Protein AF-M7STE6-F1 (afdb_monomer_lite)

Secondary structure (DSSP, 8-state):
-HHHHHHHHHHHHHHHHTTTTSSHHHHHHHHHHTTSS--THHHHHHHHTTPPPPPPPGGG-HHHHHHHHHHHHHHHHHHHHHHHHHHTT---HHHHHHHHHHHHHHHHHHHHHHT--B-SSTTS-B-HHHHHHHHHHHHHHHHHS--HHHHHHHTSSS------------------PPPPPPP---PPPPHHHHHHHHHHTTS------

Sequence (209 aa):
MFFELLATVAVLVFFGIAQPNLYRTQLWQAGDDLNFNSSPNVILYAYANYQPIPKIPFVWSQALTNFNVAISIISLFVLLTKCICFIMHIWYPLLALFVNICLTAFYATSIYGQAGPDYLDPDKPSKVACSIILINLGLTIWALVPTQADRTSVSEDSDSDSSPTQLKGKENWEMHGIPPTPRTANVPYTPRTMAFNTLERKLPLRQYR

Organism: Eutypa lata (strain UCR-EL1) (NCBI:txid1287681)

pLDDT: mean 73.98, std 16.15, range [33.38, 94.69]

Foldseek 3Di:
DVVLLVVLVVLLVVLVVPPPVPCLLVVQCVCVVVLQADHPCLQVVCVVVVHDRQDDQLLSDPVLSVLSNVLSVVSNVLVVVVVVCVVVVVDPPVVVVVVVVVSVVSVVVSLLSNLDWHPSDVVRTNPSSVVVVVVVVVVVVVVVPDDPVNVVVVVPPPDPDDDDDDDDDDDPPDDPDDPPDDDDDDDDDDPVVVVVVVVVVPDDPPDDD

Structure (mmCIF, N/CA/C/O backbone):
data_AF-M7STE6-F1
#
_entry.id   AF-M7STE6-F1
#
loop_
_atom_site.group_PDB
_atom_site.id
_atom_site.type_symbol
_atom_site.label_atom_id
_atom_site.label_alt_id
_atom_site.label_comp_id
_atom_site.label_asym_id
_atom_site.label_entity_id
_atom_site.label_seq_id
_atom_site.pdbx_PDB_ins_code
_atom_site.Cartn_x
_atom_site.Cartn_y
_atom_site.Cartn_z
_atom_site.occupancy
_atom_site.B_iso_or_equiv
_atom_site.auth_seq_id
_atom_site.auth_comp_id
_atom_site.auth_asym_id
_atom_site.auth_atom_id
_atom_site.pdbx_PDB_model_num
ATOM 1 N N . MET A 1 1 ? 13.262 4.717 -16.754 1.00 78.12 1 MET A N 1
ATOM 2 C CA . MET A 1 1 ? 14.454 4.213 -16.045 1.00 78.12 1 MET A CA 1
ATOM 3 C C . MET A 1 1 ? 14.838 5.084 -14.857 1.00 78.12 1 MET A C 1
ATOM 5 O O . MET A 1 1 ? 14.526 4.682 -13.750 1.00 78.12 1 MET A O 1
ATOM 9 N N . PHE A 1 2 ? 15.414 6.282 -15.030 1.00 81.44 2 PHE A N 1
ATOM 10 C CA . PHE A 1 2 ? 15.817 7.113 -13.877 1.00 81.44 2 PHE A CA 1
ATOM 11 C C . PHE A 1 2 ? 14.645 7.502 -12.955 1.00 81.44 2 PHE A C 1
ATOM 13 O O . PHE A 1 2 ? 14.686 7.240 -11.757 1.00 81.44 2 PHE A O 1
ATOM 20 N N . PHE A 1 3 ? 13.559 8.045 -13.517 1.00 88.31 3 PHE A N 1
ATOM 21 C CA . PHE A 1 3 ? 12.365 8.397 -12.737 1.00 88.31 3 PHE A CA 1
ATOM 22 C C . PHE A 1 3 ? 11.666 7.179 -12.114 1.00 88.31 3 PHE A C 1
ATOM 24 O O . PHE A 1 3 ? 11.206 7.256 -10.982 1.00 88.31 3 PHE A O 1
ATOM 31 N N . GLU A 1 4 ? 11.632 6.041 -12.819 1.00 85.62 4 GLU A N 1
ATOM 32 C CA . GLU A 1 4 ? 11.098 4.778 -12.280 1.00 85.62 4 GLU A CA 1
ATOM 33 C C . GLU A 1 4 ? 11.916 4.309 -11.063 1.00 85.62 4 GLU A C 1
ATOM 35 O O . GLU A 1 4 ? 11.346 3.856 -10.073 1.00 85.62 4 GLU A O 1
ATOM 40 N N . LEU A 1 5 ? 13.244 4.459 -11.096 1.00 89.06 5 LEU A N 1
ATOM 41 C CA . LEU A 1 5 ? 14.120 4.109 -9.976 1.00 89.06 5 LEU A CA 1
ATOM 42 C C . LEU A 1 5 ? 13.878 5.014 -8.774 1.00 89.06 5 LEU A C 1
ATOM 44 O O . LEU A 1 5 ? 13.691 4.524 -7.665 1.00 89.06 5 LEU A O 1
ATOM 48 N N . LEU A 1 6 ? 13.816 6.326 -8.988 1.00 90.94 6 LEU A N 1
ATOM 49 C CA . LEU A 1 6 ? 13.554 7.266 -7.901 1.00 90.94 6 LEU A CA 1
ATOM 50 C C . LEU A 1 6 ? 12.184 7.000 -7.255 1.00 90.94 6 LEU A C 1
ATOM 52 O O . LEU A 1 6 ? 12.079 6.950 -6.030 1.00 90.94 6 LEU A O 1
ATOM 56 N N . ALA A 1 7 ? 11.153 6.752 -8.068 1.00 88.50 7 ALA A N 1
ATOM 57 C CA . ALA A 1 7 ? 9.813 6.438 -7.583 1.00 88.50 7 ALA A CA 1
ATOM 58 C C . ALA A 1 7 ? 9.755 5.102 -6.821 1.00 88.50 7 ALA A C 1
ATOM 60 O O . ALA A 1 7 ? 9.185 5.046 -5.733 1.00 88.50 7 ALA A O 1
ATOM 61 N N . THR A 1 8 ? 10.360 4.032 -7.346 1.00 90.12 8 THR A N 1
ATOM 62 C CA . THR A 1 8 ? 10.374 2.716 -6.672 1.00 90.12 8 THR A CA 1
ATOM 63 C C . THR A 1 8 ? 11.133 2.753 -5.350 1.00 90.12 8 THR A C 1
ATOM 65 O O . THR A 1 8 ? 10.658 2.184 -4.367 1.00 90.12 8 THR A O 1
ATOM 68 N N . VAL A 1 9 ? 12.256 3.474 -5.288 1.00 92.94 9 VAL A N 1
ATOM 69 C CA . VAL A 1 9 ? 13.004 3.688 -4.041 1.00 92.94 9 VAL A CA 1
ATOM 70 C C . VAL A 1 9 ? 12.167 4.477 -3.036 1.00 92.94 9 VAL A C 1
ATOM 72 O O . VAL A 1 9 ? 12.070 4.066 -1.882 1.00 92.94 9 VAL A O 1
ATOM 75 N N . ALA A 1 10 ? 11.507 5.560 -3.460 1.00 92.62 10 ALA A N 1
ATOM 76 C CA . ALA A 1 10 ? 10.626 6.326 -2.581 1.00 92.62 10 ALA A CA 1
ATOM 77 C C . ALA A 1 10 ? 9.493 5.452 -2.013 1.00 92.62 10 ALA A C 1
ATOM 79 O O . ALA A 1 10 ? 9.281 5.433 -0.802 1.00 92.62 10 ALA A O 1
ATOM 80 N N . VAL A 1 11 ? 8.812 4.672 -2.861 1.00 90.38 11 VAL A N 1
ATOM 81 C CA . VAL A 1 11 ? 7.734 3.755 -2.447 1.00 90.38 11 VAL A CA 1
ATOM 82 C C . VAL A 1 11 ? 8.241 2.686 -1.474 1.00 90.38 11 VAL A C 1
ATOM 84 O O . VAL A 1 11 ? 7.582 2.404 -0.473 1.00 90.38 11 VAL A O 1
ATOM 87 N N . LEU A 1 12 ? 9.420 2.111 -1.727 1.00 93.00 12 LEU A N 1
ATOM 88 C CA . LEU A 1 12 ? 10.040 1.137 -0.830 1.00 93.00 12 LEU A CA 1
ATOM 89 C C . LEU A 1 12 ? 10.341 1.745 0.542 1.00 93.00 12 LEU A C 1
ATOM 91 O O . LEU A 1 12 ? 10.048 1.113 1.552 1.00 93.00 12 LEU A O 1
ATOM 95 N N . VAL A 1 13 ? 10.883 2.964 0.587 1.00 92.62 13 VAL A N 1
ATOM 96 C CA . VAL A 1 13 ? 11.160 3.670 1.846 1.00 92.62 13 VAL A CA 1
ATOM 97 C C . VAL A 1 13 ? 9.862 3.964 2.596 1.00 92.62 13 VAL A C 1
ATOM 99 O O . VAL A 1 13 ? 9.785 3.692 3.792 1.00 92.62 13 VAL A O 1
ATOM 102 N N . PHE A 1 14 ? 8.822 4.446 1.909 1.00 89.31 14 PHE A N 1
ATOM 103 C CA . PHE A 1 14 ? 7.518 4.702 2.526 1.00 89.31 14 PHE A CA 1
ATOM 104 C C . PHE A 1 14 ? 6.912 3.439 3.147 1.00 89.31 14 PHE A C 1
ATOM 106 O O . PHE A 1 14 ? 6.523 3.454 4.316 1.00 89.31 14 PHE A O 1
ATOM 113 N N . PHE A 1 15 ? 6.862 2.332 2.403 1.00 90.00 15 PHE A N 1
ATOM 114 C CA . PHE A 1 15 ? 6.340 1.071 2.936 1.00 90.00 15 PHE A CA 1
ATOM 115 C C . PHE A 1 15 ? 7.260 0.451 3.993 1.00 90.00 15 PHE A C 1
ATOM 117 O O . PHE A 1 15 ? 6.768 -0.149 4.944 1.00 90.00 15 PHE A O 1
ATOM 124 N N . GLY A 1 16 ? 8.574 0.644 3.869 1.00 88.50 16 GLY A N 1
ATOM 125 C CA . GLY A 1 16 ? 9.563 0.204 4.847 1.00 88.50 16 GLY A CA 1
ATOM 126 C C . GLY A 1 16 ? 9.417 0.917 6.187 1.00 88.50 16 GLY A C 1
ATOM 127 O O . GLY A 1 16 ? 9.446 0.258 7.212 1.00 88.50 16 GLY A O 1
ATOM 128 N N . ILE A 1 17 ? 9.187 2.232 6.198 1.00 87.75 17 ILE A N 1
ATOM 129 C CA . ILE A 1 17 ? 8.944 3.005 7.429 1.00 87.75 17 ILE A CA 1
ATOM 130 C C . ILE A 1 17 ? 7.576 2.665 8.041 1.00 87.75 17 ILE A C 1
ATOM 132 O O . ILE A 1 17 ? 7.419 2.659 9.261 1.00 87.75 17 ILE A O 1
ATOM 136 N N . ALA A 1 18 ? 6.581 2.355 7.207 1.00 83.50 18 ALA A N 1
ATOM 137 C CA . ALA A 1 18 ? 5.265 1.924 7.675 1.00 83.50 18 ALA A CA 1
ATOM 138 C C . ALA A 1 18 ? 5.282 0.548 8.380 1.00 83.50 18 ALA A C 1
ATOM 140 O O . ALA A 1 18 ? 4.283 0.175 9.004 1.00 83.50 18 ALA A O 1
ATOM 141 N N . GLN A 1 19 ? 6.391 -0.198 8.289 1.00 83.12 19 GLN A N 1
ATOM 142 C CA . GLN A 1 19 ? 6.623 -1.480 8.952 1.00 83.12 19 GLN A CA 1
ATOM 143 C C . GLN A 1 19 ? 7.776 -1.332 9.976 1.00 83.12 19 GLN A C 1
ATOM 145 O O . GLN A 1 19 ? 8.884 -0.997 9.582 1.00 83.12 19 GLN A O 1
ATOM 150 N N . PRO A 1 20 ? 7.618 -1.611 11.286 1.00 77.00 20 PRO A N 1
ATOM 151 C CA . PRO A 1 20 ? 6.500 -2.248 11.983 1.00 77.00 20 PRO A CA 1
ATOM 152 C C . PRO A 1 20 ? 5.323 -1.289 12.166 1.00 77.00 20 PRO A C 1
ATOM 154 O O . PRO A 1 20 ? 5.440 -0.138 11.791 1.00 77.00 20 PRO A O 1
ATOM 157 N N . ASN A 1 21 ? 4.201 -1.781 12.708 1.00 78.50 21 ASN A N 1
ATOM 158 C CA . ASN A 1 21 ? 2.924 -1.091 12.977 1.00 78.50 21 ASN A CA 1
ATOM 159 C C . ASN A 1 21 ? 3.061 0.270 13.715 1.00 78.50 21 ASN A C 1
ATOM 161 O O . ASN A 1 21 ? 2.621 0.407 14.851 1.00 78.50 21 ASN A O 1
ATOM 165 N N . LEU A 1 22 ? 3.697 1.257 13.082 1.00 74.81 22 LEU A N 1
ATOM 166 C CA . LEU A 1 22 ? 4.068 2.554 13.646 1.00 74.81 22 LEU A CA 1
ATOM 167 C C . LEU A 1 22 ? 2.885 3.508 13.539 1.00 74.81 22 LEU A C 1
ATOM 169 O O . LEU A 1 22 ? 2.492 4.143 14.510 1.00 74.81 22 LEU A O 1
ATOM 173 N N . TYR A 1 23 ? 2.300 3.557 12.342 1.00 80.19 23 TYR A N 1
ATOM 174 C CA . TYR A 1 23 ? 1.251 4.511 12.002 1.00 80.19 23 TYR A CA 1
ATOM 175 C C . TYR A 1 23 ? -0.126 3.872 11.879 1.00 80.19 23 TYR A C 1
ATOM 177 O O . TYR A 1 23 ? -1.120 4.572 11.990 1.00 80.19 23 TYR A O 1
ATOM 185 N N . ARG A 1 24 ? -0.233 2.556 11.657 1.00 86.06 24 ARG A N 1
ATOM 186 C CA . ARG A 1 24 ? -1.520 1.933 11.310 1.00 86.06 24 ARG A CA 1
ATOM 187 C C . ARG A 1 24 ? -2.530 1.978 12.458 1.00 86.06 24 ARG A C 1
ATOM 189 O O . ARG A 1 24 ? -3.667 2.364 12.224 1.00 86.06 24 ARG A O 1
ATOM 196 N N . THR A 1 25 ? -2.142 1.640 13.688 1.00 85.81 25 THR A N 1
ATOM 197 C CA . THR A 1 25 ? -3.043 1.764 14.853 1.00 85.81 25 THR A CA 1
ATOM 198 C C . THR A 1 25 ? -3.364 3.215 15.193 1.00 85.81 25 THR A C 1
ATOM 200 O O . THR A 1 25 ? -4.503 3.509 15.535 1.00 85.81 25 THR A O 1
ATOM 203 N N . GLN A 1 26 ? -2.393 4.123 15.051 1.00 85.69 26 GLN A N 1
ATOM 204 C CA . GLN A 1 26 ? -2.594 5.554 15.295 1.00 85.69 26 GLN A CA 1
ATOM 205 C C . GLN A 1 26 ? -3.552 6.177 14.273 1.00 85.69 26 GLN A C 1
ATOM 207 O O . GLN A 1 26 ? -4.451 6.917 14.650 1.00 85.69 26 GLN A O 1
ATOM 212 N N . LEU A 1 27 ? -3.403 5.842 12.988 1.00 84.88 27 LEU A N 1
ATOM 213 C CA . LEU A 1 27 ? -4.310 6.271 11.921 1.00 84.88 27 LEU A CA 1
ATOM 214 C C . LEU A 1 27 ? -5.713 5.699 12.112 1.00 84.88 27 LEU A C 1
ATOM 216 O O . LEU A 1 27 ? -6.693 6.395 11.858 1.00 84.88 27 LEU A O 1
ATOM 220 N N . TRP A 1 28 ? -5.814 4.454 12.582 1.00 86.06 28 TRP A N 1
ATOM 221 C CA . TRP A 1 28 ? -7.103 3.849 12.894 1.00 86.06 28 TRP A CA 1
ATOM 222 C C . TRP A 1 28 ? -7.797 4.593 14.043 1.00 86.06 28 TRP A C 1
ATOM 224 O O . TRP A 1 28 ? -8.954 4.980 13.905 1.00 86.06 28 TRP A O 1
ATOM 234 N N . GLN A 1 29 ? -7.068 4.881 15.126 1.00 86.56 29 GLN A N 1
ATOM 235 C CA . GLN A 1 29 ? -7.583 5.643 16.266 1.00 86.56 29 GLN A CA 1
ATOM 236 C C . GLN A 1 29 ? -7.976 7.075 15.884 1.00 86.56 29 GLN A C 1
ATOM 238 O O . GLN A 1 29 ? -9.080 7.503 16.191 1.00 86.56 29 GLN A O 1
ATOM 243 N N . ALA A 1 30 ? -7.128 7.787 15.139 1.00 85.88 30 ALA A N 1
ATOM 244 C CA . ALA A 1 30 ? -7.443 9.132 14.662 1.00 85.88 30 ALA A CA 1
ATOM 245 C C . ALA A 1 30 ? -8.684 9.149 13.748 1.00 85.88 30 ALA A C 1
ATOM 247 O O . ALA A 1 30 ? -9.462 10.101 13.763 1.00 85.88 30 ALA A O 1
ATOM 248 N N . GLY A 1 31 ? -8.887 8.090 12.956 1.00 83.19 31 GLY A N 1
ATOM 249 C CA . GLY A 1 31 ? -10.096 7.912 12.157 1.00 83.19 31 GLY A CA 1
ATOM 250 C C . GLY A 1 31 ? -11.352 7.702 13.006 1.00 83.19 31 GLY A C 1
ATOM 251 O O . GLY A 1 31 ? -12.408 8.206 12.635 1.00 83.19 31 GLY A O 1
ATOM 252 N N . ASP A 1 32 ? -11.252 6.997 14.132 1.00 84.81 32 ASP A N 1
ATOM 253 C CA . ASP A 1 32 ? -12.357 6.823 15.085 1.00 84.81 32 ASP A CA 1
ATOM 254 C C . ASP A 1 32 ? -12.690 8.119 15.837 1.00 84.81 32 ASP A C 1
ATOM 256 O O . ASP A 1 32 ? -13.866 8.478 15.937 1.00 84.81 32 ASP A O 1
ATOM 260 N N . ASP A 1 33 ? -11.667 8.864 16.268 1.00 86.94 33 ASP A N 1
ATOM 261 C CA . ASP A 1 33 ? -11.816 10.169 16.929 1.00 86.94 33 ASP A CA 1
ATOM 262 C C . ASP A 1 33 ? -12.541 11.183 16.021 1.00 86.94 33 ASP A C 1
ATOM 264 O O . ASP A 1 33 ? -13.336 12.002 16.483 1.00 86.94 33 ASP A O 1
ATOM 268 N N . LEU A 1 34 ? -12.302 11.098 14.707 1.00 82.62 34 LEU A N 1
ATOM 269 C CA . LEU A 1 34 ? -12.978 11.892 13.672 1.00 82.62 34 LEU A CA 1
ATOM 270 C C . LEU A 1 34 ? -14.275 11.250 13.151 1.00 82.62 34 LEU A C 1
ATOM 272 O O . LEU A 1 34 ? -14.902 11.781 12.234 1.00 82.62 34 LEU A O 1
ATOM 276 N N . ASN A 1 35 ? -14.691 10.125 13.730 1.00 80.06 35 ASN A N 1
ATOM 277 C CA . ASN A 1 35 ? -15.911 9.399 13.390 1.00 80.06 35 ASN A CA 1
ATOM 278 C C . ASN A 1 35 ? -15.977 8.893 11.929 1.00 80.06 35 ASN A C 1
ATOM 280 O O . ASN A 1 35 ? -17.063 8.756 11.361 1.00 80.06 35 ASN A O 1
ATOM 284 N N . PHE A 1 36 ? -14.820 8.616 11.319 1.00 76.56 36 PHE A N 1
ATOM 285 C CA . PHE A 1 36 ? -14.684 8.071 9.963 1.00 76.56 36 PHE A CA 1
ATOM 286 C C . PHE A 1 36 ? -14.532 6.549 9.914 1.00 76.56 36 PHE A C 1
ATOM 288 O O . PHE A 1 36 ? -14.941 5.948 8.923 1.00 76.56 36 PHE A O 1
ATOM 295 N N . ASN A 1 37 ? -13.935 5.936 10.939 1.00 79.81 37 ASN A N 1
ATOM 296 C CA . ASN A 1 37 ? -13.652 4.498 11.006 1.00 79.81 37 ASN A CA 1
ATOM 297 C C . ASN A 1 37 ? -14.061 3.926 12.372 1.00 79.81 37 ASN A C 1
ATOM 299 O O . ASN A 1 37 ? -14.432 4.674 13.276 1.00 79.81 37 ASN A O 1
ATOM 303 N N . SER A 1 38 ? -13.983 2.604 12.527 1.00 83.25 38 SER A N 1
ATOM 304 C CA . SER A 1 38 ? -14.211 1.936 13.815 1.00 83.25 38 SER A CA 1
ATOM 305 C C . SER A 1 38 ? -13.035 2.142 14.777 1.00 83.25 38 SER A C 1
ATOM 307 O O . SER A 1 38 ? -11.942 2.499 14.345 1.00 83.25 38 SER A O 1
ATOM 309 N N . SER A 1 39 ? -13.215 1.883 16.075 1.00 85.62 39 SER A N 1
ATOM 310 C CA . SER A 1 39 ? -12.117 2.025 17.040 1.00 85.62 39 SER A CA 1
ATOM 311 C C . SER A 1 39 ? -11.187 0.797 17.056 1.00 85.62 39 SER A C 1
ATOM 313 O O . SER A 1 39 ? -11.657 -0.345 17.028 1.00 85.62 39 SER A O 1
ATOM 315 N N . PRO A 1 40 ? -9.859 0.972 17.199 1.00 87.00 40 PRO A N 1
ATOM 316 C CA . PRO A 1 40 ? -8.960 -0.155 17.468 1.00 87.00 40 PRO A CA 1
ATOM 317 C C . PRO A 1 40 ? -9.211 -0.772 18.857 1.00 87.00 40 PRO A C 1
ATOM 319 O O . PRO A 1 40 ? -8.874 -1.933 19.104 1.00 87.00 40 PRO A O 1
ATOM 322 N N . ASN A 1 41 ? -9.844 -0.015 19.761 1.00 87.75 41 ASN A N 1
ATOM 323 C CA . ASN A 1 41 ? -10.165 -0.434 21.123 1.00 87.75 41 ASN A CA 1
ATOM 324 C C . ASN A 1 41 ? -11.244 -1.521 21.177 1.00 87.75 41 ASN A C 1
ATOM 326 O O . ASN A 1 41 ? -11.326 -2.216 22.190 1.00 87.75 41 ASN A O 1
ATOM 330 N N . VAL A 1 42 ? -12.014 -1.739 20.101 1.00 86.25 42 VAL A N 1
ATOM 331 C CA . VAL A 1 42 ? -12.978 -2.853 20.029 1.00 86.25 42 VAL A CA 1
ATOM 332 C C . VAL A 1 42 ? -12.283 -4.201 20.261 1.00 86.25 42 VAL A C 1
ATOM 334 O O . VAL A 1 42 ? -12.852 -5.087 20.893 1.00 86.25 42 VAL A O 1
ATOM 337 N N . ILE A 1 43 ? -11.026 -4.354 19.833 1.00 87.12 43 ILE A N 1
ATOM 338 C CA . ILE A 1 43 ? -10.247 -5.580 20.065 1.00 87.12 43 ILE A CA 1
ATOM 339 C C . ILE A 1 43 ? -10.003 -5.785 21.565 1.00 87.12 43 ILE A C 1
ATOM 341 O O . ILE A 1 43 ? -10.203 -6.883 22.084 1.00 87.12 43 ILE A O 1
ATOM 345 N N . LEU A 1 44 ? -9.599 -4.723 22.267 1.00 88.25 44 LEU A N 1
ATOM 346 C CA . LEU A 1 44 ? -9.343 -4.773 23.705 1.00 88.25 44 LEU A CA 1
ATOM 347 C C . LEU A 1 44 ? -10.645 -4.965 24.494 1.00 88.25 44 LEU A C 1
ATOM 349 O O . LEU A 1 44 ? -10.668 -5.722 25.461 1.00 88.25 44 LEU A O 1
ATOM 353 N N . TYR A 1 45 ? -11.735 -4.339 24.046 1.00 87.88 45 TYR A N 1
ATOM 354 C CA . TYR A 1 45 ? -13.069 -4.518 24.611 1.00 87.88 45 TYR A CA 1
ATOM 355 C C . TYR A 1 45 ? -13.563 -5.963 24.465 1.00 87.88 45 TYR A C 1
ATOM 357 O O . TYR A 1 45 ? -14.025 -6.553 25.441 1.00 87.88 45 TYR A O 1
ATOM 365 N N . ALA A 1 46 ? -13.438 -6.557 23.273 1.00 89.88 46 ALA A N 1
ATOM 366 C CA . ALA A 1 46 ? -13.827 -7.945 23.035 1.00 89.88 46 ALA A CA 1
ATOM 367 C C . ALA A 1 46 ? -12.994 -8.907 23.895 1.00 89.88 46 ALA A C 1
ATOM 369 O O . ALA A 1 46 ? -13.544 -9.819 24.511 1.00 89.88 46 ALA A O 1
ATOM 370 N N . TYR A 1 47 ? -11.687 -8.646 24.006 1.00 91.19 47 TYR A N 1
ATOM 371 C CA . TYR A 1 47 ? -10.785 -9.414 24.860 1.00 91.19 47 TYR A CA 1
ATOM 372 C C . TYR A 1 47 ? -11.165 -9.325 26.347 1.00 91.19 47 TYR A C 1
ATOM 374 O O . TYR A 1 47 ? -11.257 -10.349 27.019 1.00 91.19 47 TYR A O 1
ATOM 382 N N . ALA A 1 48 ? -11.438 -8.120 26.857 1.00 94.25 48 ALA A N 1
ATOM 383 C CA . ALA A 1 48 ? -11.801 -7.901 28.259 1.00 94.25 48 ALA A CA 1
ATOM 384 C C . ALA A 1 48 ? -13.161 -8.516 28.638 1.00 94.25 48 ALA A C 1
ATOM 386 O O . ALA A 1 48 ? -13.341 -8.946 29.775 1.00 94.25 48 ALA A O 1
ATOM 387 N N . ASN A 1 49 ? -14.103 -8.580 27.693 1.00 94.69 49 ASN A N 1
ATOM 388 C CA . ASN A 1 49 ? -15.451 -9.116 27.909 1.00 94.69 49 ASN A CA 1
ATOM 389 C C . ASN A 1 49 ? -15.615 -10.583 27.476 1.00 94.69 49 ASN A C 1
ATOM 391 O O . ASN A 1 49 ? -16.745 -11.066 27.403 1.00 94.69 49 ASN A O 1
ATOM 395 N N . TYR A 1 50 ? -14.521 -11.291 27.168 1.00 89.56 50 TYR A N 1
ATOM 396 C CA . TYR A 1 50 ? -14.543 -12.676 26.671 1.00 89.56 50 TYR A CA 1
ATOM 397 C C . TYR A 1 50 ? -15.460 -12.884 25.454 1.00 89.56 50 TYR A C 1
ATOM 399 O O . TYR A 1 50 ? -16.041 -13.955 25.264 1.00 89.56 50 TYR A O 1
ATOM 407 N N . GLN A 1 51 ? -15.600 -11.856 24.619 1.00 90.12 51 GLN A N 1
ATOM 408 C CA . GLN A 1 51 ? -16.346 -11.938 23.372 1.00 90.12 51 GLN A CA 1
ATOM 409 C C . GLN A 1 51 ? -15.446 -12.447 22.238 1.00 90.12 51 GLN A C 1
ATOM 411 O O . GLN A 1 51 ? -14.222 -12.285 22.292 1.00 90.12 51 GLN A O 1
ATOM 416 N N . PRO A 1 52 ? -16.019 -13.075 21.194 1.00 87.88 52 PRO A N 1
ATOM 417 C CA . PRO A 1 52 ? -15.244 -13.472 20.027 1.00 87.88 52 PRO A CA 1
ATOM 418 C C . PRO A 1 52 ? -14.562 -12.247 19.407 1.00 87.88 52 PRO A C 1
ATOM 420 O O . PRO A 1 52 ? -15.198 -11.219 19.176 1.00 87.88 52 PRO A O 1
ATOM 423 N N . ILE A 1 53 ? -13.259 -12.364 19.139 1.00 83.00 53 ILE A N 1
ATOM 424 C CA . ILE A 1 53 ? -12.460 -11.272 18.576 1.00 83.00 53 ILE A CA 1
ATOM 425 C C . ILE A 1 53 ? -13.030 -10.918 17.194 1.00 83.00 53 ILE A C 1
ATOM 427 O O . ILE A 1 53 ? -13.091 -11.797 16.324 1.00 83.00 53 ILE A O 1
ATOM 431 N N . PRO A 1 54 ? -13.443 -9.659 16.963 1.00 84.38 54 PRO A N 1
ATOM 432 C CA . PRO A 1 54 ? -13.996 -9.256 15.682 1.00 84.38 54 PRO A CA 1
ATOM 433 C C . PRO A 1 54 ? -12.931 -9.359 14.590 1.00 84.38 54 PRO A C 1
ATOM 435 O O . PRO A 1 54 ? -11.740 -9.113 14.806 1.00 84.38 54 PRO A O 1
ATOM 438 N N . LYS A 1 55 ? -13.362 -9.732 13.385 1.00 83.75 55 LYS A N 1
ATOM 439 C CA . LYS A 1 55 ? -12.462 -9.866 12.240 1.00 83.75 55 LYS A CA 1
ATOM 440 C C . LYS A 1 55 ? -11.942 -8.488 11.833 1.00 83.75 55 LYS A C 1
ATOM 442 O O . LYS A 1 55 ? -12.716 -7.649 11.391 1.00 83.75 55 LYS A O 1
ATOM 447 N N . ILE A 1 56 ? -10.627 -8.297 11.933 1.00 85.00 56 ILE A N 1
ATOM 448 C CA . ILE A 1 56 ? -9.961 -7.032 11.600 1.00 85.00 56 ILE A CA 1
ATOM 449 C C . ILE A 1 56 ? -10.222 -6.679 10.122 1.00 85.00 56 ILE A C 1
ATOM 451 O O . ILE A 1 56 ? -10.079 -7.560 9.261 1.00 85.00 56 ILE A O 1
ATOM 455 N N . PRO A 1 57 ? -10.566 -5.420 9.795 1.00 85.00 57 PRO A N 1
ATOM 456 C CA . PRO A 1 57 ? -10.793 -4.985 8.425 1.00 85.00 57 PRO A CA 1
ATOM 457 C C . PRO A 1 57 ? -9.500 -5.103 7.627 1.00 85.00 57 PRO A C 1
ATOM 459 O O . PRO A 1 57 ? -8.402 -4.893 8.148 1.00 85.00 57 PRO A O 1
ATOM 462 N N . PHE A 1 58 ? -9.614 -5.428 6.341 1.00 84.19 58 PHE A N 1
ATOM 463 C CA . PHE A 1 58 ? -8.440 -5.702 5.512 1.00 84.19 58 PHE A CA 1
ATOM 464 C C . PHE A 1 58 ? -7.479 -4.502 5.417 1.00 84.19 58 PHE A C 1
ATOM 466 O O . PHE A 1 58 ? -6.264 -4.696 5.426 1.00 84.19 58 PHE A O 1
ATOM 473 N N . VAL A 1 59 ? -8.013 -3.278 5.438 1.00 86.00 59 VAL A N 1
ATOM 474 C CA . VAL A 1 59 ? -7.262 -2.007 5.416 1.00 86.00 59 VAL A CA 1
ATOM 475 C C . VAL A 1 59 ? -6.313 -1.888 6.611 1.00 86.00 59 VAL A C 1
ATOM 477 O O . VAL A 1 59 ? -5.165 -1.474 6.470 1.00 86.00 59 VAL A O 1
ATOM 480 N N . TRP A 1 60 ? -6.768 -2.324 7.788 1.00 86.00 60 TRP A N 1
ATOM 481 C CA . TRP A 1 60 ? -6.010 -2.279 9.042 1.00 86.00 60 TRP A CA 1
ATOM 482 C C . TRP A 1 60 ? -5.239 -3.574 9.317 1.00 86.00 60 TRP A C 1
ATOM 484 O O . TRP A 1 60 ? -4.676 -3.760 10.399 1.00 86.00 60 TRP A O 1
ATOM 494 N N . SER A 1 61 ? -5.185 -4.485 8.344 1.00 87.75 61 SER A N 1
ATOM 495 C CA . SER A 1 61 ? -4.514 -5.769 8.506 1.00 87.75 61 SER A CA 1
ATOM 496 C C . SER A 1 61 ? -2.992 -5.659 8.345 1.00 87.75 61 SER A C 1
ATOM 498 O O . SER A 1 61 ? -2.468 -4.907 7.522 1.00 87.75 61 SER A O 1
ATOM 500 N N . GLN A 1 62 ? -2.257 -6.486 9.096 1.00 88.50 62 GLN A N 1
ATOM 501 C CA . GLN A 1 62 ? -0.812 -6.665 8.892 1.00 88.50 62 GLN A CA 1
ATOM 502 C C . GLN A 1 62 ? -0.499 -7.320 7.539 1.00 88.50 62 GLN A C 1
ATOM 504 O O . GLN A 1 62 ? 0.571 -7.099 6.972 1.00 88.50 62 GLN A O 1
ATOM 509 N N . ALA A 1 63 ? -1.437 -8.106 7.007 1.00 89.75 63 ALA A N 1
ATOM 510 C CA . ALA A 1 63 ? -1.293 -8.746 5.709 1.00 89.75 63 ALA A CA 1
ATOM 511 C C . ALA A 1 63 ? -1.120 -7.706 4.593 1.00 89.75 63 ALA A C 1
ATOM 513 O O . ALA A 1 63 ? -0.211 -7.846 3.780 1.00 89.75 63 ALA A O 1
ATOM 514 N N . LEU A 1 64 ? -1.919 -6.633 4.600 1.00 89.12 64 LEU A N 1
ATOM 515 C CA . LEU A 1 64 ? -1.831 -5.571 3.598 1.00 89.12 64 LEU A CA 1
ATOM 516 C C . LEU A 1 64 ? -0.507 -4.795 3.676 1.00 89.12 64 LEU A C 1
ATOM 518 O O . LEU A 1 64 ? 0.120 -4.546 2.649 1.00 89.12 64 LEU A O 1
ATOM 522 N N . THR A 1 65 ? -0.035 -4.457 4.881 1.00 89.69 65 THR A N 1
ATOM 523 C CA . THR A 1 65 ? 1.256 -3.764 5.044 1.00 89.69 65 THR A CA 1
ATOM 524 C C . THR A 1 65 ? 2.426 -4.629 4.575 1.00 89.69 65 THR A C 1
ATOM 526 O O . THR A 1 65 ? 3.281 -4.152 3.833 1.00 89.69 65 THR A O 1
ATOM 529 N N . ASN A 1 66 ? 2.423 -5.920 4.929 1.00 91.56 66 ASN A N 1
ATOM 530 C CA . ASN A 1 66 ? 3.457 -6.859 4.492 1.00 91.56 66 ASN A CA 1
ATOM 531 C C . ASN A 1 66 ? 3.414 -7.072 2.971 1.00 91.56 66 ASN A C 1
ATOM 533 O O . ASN A 1 66 ? 4.457 -7.170 2.330 1.00 91.56 66 ASN A O 1
ATOM 537 N N . PHE A 1 67 ? 2.213 -7.121 2.388 1.00 92.12 67 PHE A N 1
ATOM 538 C CA . PHE A 1 67 ? 2.017 -7.223 0.946 1.00 92.12 67 PHE A CA 1
ATOM 539 C C . PHE A 1 67 ? 2.592 -6.007 0.209 1.00 92.12 67 PHE A C 1
ATOM 541 O O . PHE A 1 67 ? 3.327 -6.177 -0.759 1.00 92.12 67 PHE A O 1
ATOM 548 N N . ASN A 1 68 ? 2.347 -4.791 0.705 1.00 92.38 68 ASN A N 1
ATOM 549 C CA . ASN A 1 68 ? 2.886 -3.563 0.113 1.00 92.38 68 ASN A CA 1
ATOM 550 C C . ASN A 1 68 ? 4.423 -3.530 0.128 1.00 92.38 68 ASN A C 1
ATOM 552 O O . ASN A 1 68 ? 5.036 -3.174 -0.880 1.00 92.38 68 ASN A O 1
ATOM 556 N N . VAL A 1 69 ? 5.047 -3.959 1.231 1.00 93.12 69 VAL A N 1
ATOM 557 C CA . VAL A 1 69 ? 6.511 -4.104 1.321 1.00 93.12 69 VAL A CA 1
ATOM 558 C C . VAL A 1 69 ? 7.026 -5.193 0.377 1.00 93.12 69 VAL A C 1
ATOM 560 O O . VAL A 1 69 ? 8.027 -4.999 -0.309 1.00 93.12 69 VAL A O 1
ATOM 563 N N . ALA A 1 70 ? 6.341 -6.332 0.283 1.00 94.00 70 ALA A N 1
ATOM 564 C CA . ALA A 1 70 ? 6.741 -7.399 -0.631 1.00 94.00 70 ALA A CA 1
ATOM 565 C C . ALA A 1 70 ? 6.695 -6.942 -2.100 1.00 94.00 70 ALA A C 1
ATOM 567 O O . ALA A 1 70 ? 7.647 -7.176 -2.847 1.00 94.00 70 ALA A O 1
ATOM 568 N N . ILE A 1 71 ? 5.629 -6.243 -2.512 1.00 94.06 71 ILE A N 1
ATOM 569 C CA . ILE A 1 71 ? 5.506 -5.729 -3.882 1.00 94.06 71 ILE A CA 1
ATOM 570 C C . ILE A 1 71 ? 6.579 -4.686 -4.176 1.00 94.06 71 ILE A C 1
ATOM 572 O O . ILE A 1 71 ? 7.131 -4.705 -5.273 1.00 94.06 71 ILE A O 1
ATOM 576 N N . SER A 1 72 ? 6.906 -3.787 -3.242 1.00 93.44 72 SER A N 1
ATOM 577 C CA . SER A 1 72 ? 7.946 -2.782 -3.496 1.00 93.44 72 SER A CA 1
ATOM 578 C C . SER A 1 72 ? 9.331 -3.407 -3.665 1.00 93.44 72 SER A C 1
ATOM 580 O O . SER A 1 72 ? 10.081 -2.974 -4.540 1.00 93.44 72 SER A O 1
ATOM 582 N N . ILE A 1 73 ? 9.647 -4.472 -2.923 1.00 94.62 73 ILE A N 1
ATOM 583 C CA . ILE A 1 73 ? 10.889 -5.242 -3.103 1.00 94.62 73 ILE A CA 1
ATOM 584 C C . ILE A 1 73 ? 10.904 -5.948 -4.468 1.00 94.62 73 ILE A C 1
ATOM 586 O O . ILE A 1 73 ? 11.892 -5.858 -5.200 1.00 94.62 73 ILE A O 1
ATOM 590 N N . ILE A 1 74 ? 9.807 -6.618 -4.841 1.00 94.06 74 ILE A N 1
ATOM 591 C CA . ILE A 1 74 ? 9.684 -7.300 -6.143 1.00 94.06 74 ILE A CA 1
ATOM 592 C C . ILE A 1 74 ? 9.791 -6.290 -7.294 1.00 94.06 74 ILE A C 1
ATOM 594 O O . ILE A 1 74 ? 10.513 -6.526 -8.259 1.00 94.06 74 ILE A O 1
ATOM 598 N N . SER A 1 75 ? 9.113 -5.150 -7.172 1.00 91.69 75 SER A N 1
ATOM 599 C CA . SER A 1 75 ? 9.139 -4.043 -8.131 1.00 91.69 75 SER A CA 1
ATOM 600 C C . SER A 1 75 ? 10.557 -3.505 -8.332 1.00 91.69 75 SER A C 1
ATOM 602 O O . SER A 1 75 ? 11.005 -3.356 -9.470 1.00 91.69 75 SER A O 1
ATOM 604 N N . LEU A 1 76 ? 11.306 -3.302 -7.240 1.00 92.19 76 LEU A N 1
ATOM 605 C CA . LEU A 1 76 ? 12.706 -2.887 -7.307 1.00 92.19 76 LEU A CA 1
ATOM 606 C C . LEU A 1 76 ? 13.565 -3.927 -8.039 1.00 92.19 76 LEU A C 1
ATOM 608 O O . LEU A 1 76 ? 14.349 -3.566 -8.915 1.00 92.19 76 LEU A O 1
ATOM 612 N N . PHE A 1 77 ? 13.409 -5.214 -7.718 1.00 93.31 77 PHE A N 1
ATOM 613 C CA . PHE A 1 77 ? 14.177 -6.279 -8.365 1.00 93.31 77 PHE A CA 1
ATOM 614 C C . PHE A 1 77 ? 13.894 -6.355 -9.872 1.00 93.31 77 PHE A C 1
ATOM 616 O O . PHE A 1 77 ? 14.825 -6.373 -10.677 1.00 93.31 77 PHE A O 1
ATOM 623 N N . VAL A 1 78 ? 12.616 -6.309 -10.259 1.00 90.69 78 VAL A N 1
ATOM 624 C CA . VAL A 1 78 ? 12.185 -6.265 -11.664 1.00 90.69 78 VAL A CA 1
ATOM 625 C C . VAL A 1 78 ? 12.774 -5.053 -12.385 1.00 90.69 78 VAL A C 1
ATOM 627 O O . VAL A 1 78 ? 13.246 -5.183 -13.517 1.00 90.69 78 VAL A O 1
ATOM 630 N N . LEU A 1 79 ? 12.787 -3.883 -11.741 1.00 89.44 79 LEU A N 1
ATOM 631 C CA . LEU A 1 79 ? 13.380 -2.682 -12.317 1.00 89.44 79 LEU A CA 1
ATOM 632 C C . LEU A 1 79 ? 14.887 -2.852 -12.547 1.00 89.44 79 LEU A C 1
ATOM 634 O O . LEU A 1 79 ? 15.367 -2.517 -13.629 1.00 89.44 79 LEU A O 1
ATOM 638 N N . LEU A 1 80 ? 15.621 -3.416 -11.582 1.00 89.94 80 LEU A N 1
ATOM 639 C CA . LEU A 1 80 ? 17.054 -3.692 -11.724 1.00 89.94 80 LEU A CA 1
ATOM 640 C C . LEU A 1 80 ? 17.332 -4.680 -12.862 1.00 89.94 80 LEU A C 1
ATOM 642 O O . LEU A 1 80 ? 18.226 -4.444 -13.677 1.00 89.94 80 LEU A O 1
ATOM 646 N N . THR A 1 81 ? 16.540 -5.749 -12.983 1.00 88.81 81 THR A N 1
ATOM 647 C CA . THR A 1 81 ? 16.638 -6.671 -14.126 1.00 88.81 81 THR A CA 1
ATOM 648 C C . THR A 1 81 ? 16.379 -5.939 -15.446 1.00 88.81 81 THR A C 1
ATOM 650 O O . THR A 1 81 ? 17.151 -6.081 -16.395 1.00 88.81 81 THR A O 1
ATOM 653 N N . LYS A 1 82 ? 15.349 -5.085 -15.496 1.00 85.19 82 LYS A N 1
ATOM 654 C CA . LYS A 1 82 ? 15.021 -4.261 -16.669 1.00 85.19 82 LYS A CA 1
ATOM 655 C C . LYS A 1 82 ? 16.163 -3.289 -17.017 1.00 85.19 82 LYS A C 1
ATOM 657 O O . LYS A 1 82 ? 16.429 -3.099 -18.202 1.00 85.19 82 LYS A O 1
ATOM 662 N N . CYS A 1 83 ? 16.880 -2.728 -16.034 1.00 85.56 83 CYS A N 1
ATOM 663 C CA . CYS A 1 83 ? 18.086 -1.917 -16.270 1.00 85.56 83 CYS A CA 1
ATOM 664 C C . CYS A 1 83 ? 19.182 -2.723 -16.981 1.00 85.56 83 CYS A C 1
ATOM 666 O O . CYS A 1 83 ? 19.751 -2.253 -17.964 1.00 85.56 83 CYS A O 1
ATOM 668 N N . ILE A 1 84 ? 19.472 -3.936 -16.503 1.00 87.12 84 ILE A N 1
ATOM 669 C CA . ILE A 1 84 ? 20.538 -4.787 -17.055 1.00 87.12 84 ILE A CA 1
ATOM 670 C C . ILE A 1 84 ? 20.196 -5.216 -18.487 1.00 87.12 84 ILE A C 1
ATOM 672 O O . ILE A 1 84 ? 21.033 -5.089 -19.381 1.00 87.12 84 ILE A O 1
ATOM 676 N N . CYS A 1 85 ? 18.959 -5.659 -18.732 1.00 84.88 85 CYS A N 1
ATOM 677 C CA . CYS A 1 85 ? 18.502 -6.027 -20.076 1.00 84.88 85 CYS A CA 1
ATOM 678 C C . CYS A 1 85 ? 18.569 -4.846 -21.055 1.00 84.88 85 CYS A C 1
ATOM 680 O O . CYS A 1 85 ? 18.936 -5.032 -22.215 1.00 84.88 85 CYS A O 1
ATOM 682 N N . PHE A 1 86 ? 18.266 -3.632 -20.581 1.00 82.31 86 PHE A N 1
ATOM 683 C CA . PHE A 1 86 ? 18.397 -2.414 -21.377 1.00 82.31 86 PHE A CA 1
ATOM 684 C C . PHE A 1 86 ? 19.860 -2.133 -21.758 1.00 82.31 86 PHE A C 1
ATOM 686 O O . PHE A 1 86 ? 20.136 -1.870 -22.924 1.00 82.31 86 PHE A O 1
ATOM 693 N N . ILE A 1 87 ? 20.807 -2.264 -20.818 1.00 86.12 87 ILE A N 1
ATOM 694 C CA . ILE A 1 87 ? 22.248 -2.080 -21.086 1.00 86.12 87 ILE A CA 1
ATOM 695 C C . ILE A 1 87 ? 22.764 -3.131 -22.078 1.00 86.12 87 ILE A C 1
ATOM 697 O O . ILE A 1 87 ? 23.490 -2.801 -23.017 1.00 86.12 87 ILE A O 1
ATOM 701 N N . MET A 1 88 ? 22.360 -4.393 -21.909 1.00 87.62 88 MET A N 1
ATOM 702 C CA . MET A 1 88 ? 22.756 -5.488 -22.800 1.00 87.62 88 MET A CA 1
ATOM 703 C C . MET A 1 88 ? 22.079 -5.445 -24.178 1.00 87.62 88 MET A C 1
ATOM 705 O O . MET A 1 88 ? 22.356 -6.314 -24.999 1.00 87.62 88 MET A O 1
ATOM 709 N N . HIS A 1 89 ? 21.201 -4.467 -24.445 1.00 81.38 89 HIS A N 1
ATOM 710 C CA . HIS A 1 89 ? 20.406 -4.373 -25.677 1.00 81.38 89 HIS A CA 1
ATOM 711 C C . HIS A 1 89 ? 19.637 -5.670 -26.002 1.00 81.38 89 HIS A C 1
ATOM 713 O O . HIS A 1 89 ? 19.330 -5.966 -27.155 1.00 81.38 89 HIS A O 1
ATOM 719 N N . ILE A 1 90 ? 19.293 -6.445 -24.970 1.00 74.75 90 ILE A N 1
ATOM 720 C CA . ILE A 1 90 ? 18.488 -7.660 -25.078 1.00 74.75 90 ILE A CA 1
ATOM 721 C C . ILE A 1 90 ? 17.037 -7.241 -24.852 1.00 74.75 90 ILE A C 1
ATOM 723 O O . ILE A 1 90 ? 16.556 -7.127 -23.722 1.00 74.75 90 ILE A O 1
ATOM 727 N N . TRP A 1 91 ? 16.350 -6.928 -25.949 1.00 64.44 91 TRP A N 1
ATOM 728 C CA . TRP A 1 91 ? 14.970 -6.454 -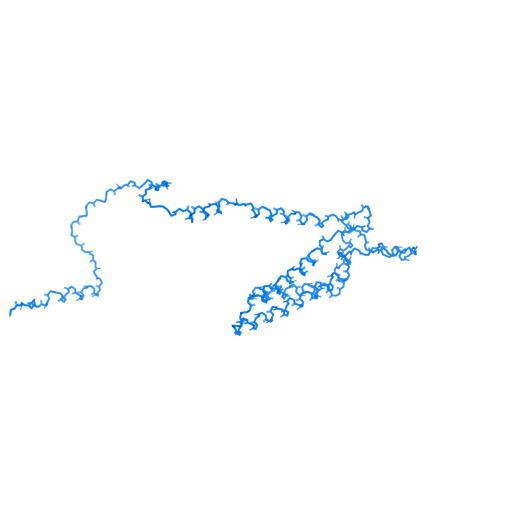25.923 1.00 64.44 91 TRP A CA 1
ATOM 729 C C . TRP A 1 91 ? 14.004 -7.612 -26.188 1.00 64.44 91 TRP A C 1
ATOM 731 O O . TRP A 1 91 ? 13.778 -8.002 -27.330 1.00 64.44 91 TRP A O 1
ATOM 741 N N . TYR A 1 92 ? 13.407 -8.152 -25.121 1.00 76.62 92 TYR A N 1
ATOM 742 C CA . TYR A 1 92 ? 12.281 -9.090 -25.203 1.00 76.62 92 TYR A CA 1
ATOM 743 C C . TYR A 1 92 ? 10.973 -8.370 -24.833 1.00 76.62 92 TYR A C 1
ATOM 745 O O . TYR A 1 92 ? 10.507 -8.492 -23.695 1.00 76.62 92 TYR A O 1
ATOM 753 N N . PRO A 1 93 ? 10.365 -7.599 -25.758 1.00 79.19 93 PRO A N 1
ATOM 754 C CA . PRO A 1 93 ? 9.216 -6.740 -25.456 1.00 79.19 93 PRO A CA 1
ATOM 755 C C . PRO A 1 93 ? 8.010 -7.513 -24.909 1.00 79.19 93 PRO A C 1
ATOM 757 O O . PRO A 1 93 ? 7.317 -7.013 -24.029 1.00 79.19 93 PRO A O 1
ATOM 760 N N . LEU A 1 94 ? 7.796 -8.754 -25.359 1.00 80.88 94 LEU A N 1
ATOM 761 C CA . LEU A 1 94 ? 6.719 -9.620 -24.863 1.00 80.88 94 LEU A CA 1
ATOM 762 C C . LEU A 1 94 ? 6.895 -10.000 -23.386 1.00 80.88 94 LEU A C 1
ATOM 764 O O . LEU A 1 94 ? 5.943 -9.920 -22.613 1.00 80.88 94 LEU A O 1
ATOM 768 N N . LEU A 1 95 ? 8.113 -10.368 -22.978 1.00 81.44 95 LEU A N 1
ATOM 769 C CA . LEU A 1 95 ? 8.406 -10.706 -21.584 1.00 81.44 95 LEU A CA 1
ATOM 770 C C . LEU A 1 95 ? 8.279 -9.468 -20.689 1.00 81.44 95 LEU A C 1
ATOM 772 O O . LEU A 1 95 ? 7.688 -9.535 -19.613 1.00 81.44 95 LEU A O 1
ATOM 776 N N . ALA A 1 96 ? 8.791 -8.324 -21.152 1.00 82.50 96 ALA A N 1
ATOM 777 C CA . ALA A 1 96 ? 8.669 -7.065 -20.430 1.00 82.50 96 ALA A CA 1
ATOM 778 C C . ALA A 1 96 ? 7.197 -6.671 -20.239 1.00 82.50 96 ALA A C 1
ATOM 780 O O . ALA A 1 96 ? 6.801 -6.294 -19.138 1.00 82.50 96 ALA A O 1
ATOM 781 N N . LEU A 1 97 ? 6.372 -6.789 -21.280 1.00 83.25 97 LEU A N 1
ATOM 782 C CA . LEU A 1 97 ? 4.940 -6.503 -21.208 1.00 83.25 97 LEU A CA 1
ATOM 783 C C . LEU A 1 97 ? 4.245 -7.394 -20.172 1.00 83.25 97 LEU A C 1
ATOM 785 O O . LEU A 1 97 ? 3.536 -6.876 -19.312 1.00 83.25 97 LEU A O 1
ATOM 789 N N . PHE A 1 98 ? 4.503 -8.704 -20.199 1.00 87.44 98 PHE A N 1
ATOM 790 C CA . PHE A 1 98 ? 3.927 -9.648 -19.238 1.00 87.44 98 PHE A CA 1
ATOM 791 C C . PHE A 1 98 ? 4.265 -9.277 -17.786 1.00 87.44 98 PHE A C 1
ATOM 793 O O . PHE A 1 98 ? 3.372 -9.175 -16.945 1.00 87.44 98 PHE A O 1
ATOM 800 N N . VAL A 1 99 ? 5.540 -8.996 -17.502 1.00 88.00 99 VAL A N 1
ATOM 801 C CA . VAL A 1 99 ? 5.985 -8.616 -16.153 1.00 88.00 99 VAL A CA 1
ATOM 802 C C . VAL A 1 99 ? 5.343 -7.303 -15.694 1.00 88.00 99 VAL A C 1
ATOM 804 O O . VAL A 1 99 ? 4.925 -7.206 -14.540 1.00 88.00 99 VAL A O 1
ATOM 807 N N . ASN A 1 100 ? 5.209 -6.310 -16.581 1.00 86.75 100 ASN A N 1
ATOM 808 C CA . ASN A 1 100 ? 4.536 -5.054 -16.241 1.00 86.75 100 ASN A CA 1
ATOM 809 C C . ASN A 1 100 ? 3.046 -5.273 -15.935 1.00 86.75 100 ASN A C 1
ATOM 811 O O . ASN A 1 100 ? 2.568 -4.730 -14.946 1.00 86.75 100 ASN A O 1
ATOM 815 N N . ILE A 1 101 ? 2.334 -6.115 -16.696 1.00 87.44 101 ILE A N 1
ATOM 816 C CA . ILE A 1 101 ? 0.927 -6.455 -16.409 1.00 87.44 101 ILE A CA 1
ATOM 817 C C . ILE A 1 101 ? 0.790 -7.103 -15.027 1.00 87.44 101 ILE A C 1
ATOM 819 O O . ILE A 1 101 ? -0.072 -6.700 -14.242 1.00 87.44 101 ILE A O 1
ATOM 823 N N . CYS A 1 102 ? 1.651 -8.071 -14.699 1.00 88.81 102 CYS A N 1
ATOM 824 C CA . CYS A 1 102 ? 1.647 -8.702 -13.379 1.00 88.81 102 CYS A CA 1
ATOM 825 C C . CYS A 1 102 ? 1.895 -7.679 -12.262 1.00 88.81 102 CYS A C 1
ATOM 827 O O . CYS A 1 102 ? 1.193 -7.678 -11.250 1.00 88.81 102 CYS A O 1
ATOM 829 N N . LEU A 1 103 ? 2.861 -6.779 -12.454 1.00 88.31 103 LEU A N 1
ATOM 830 C CA . LEU A 1 103 ? 3.192 -5.758 -11.465 1.00 88.31 103 LEU A CA 1
ATOM 831 C C . LEU A 1 103 ? 2.044 -4.754 -11.283 1.00 88.31 103 LEU A C 1
ATOM 833 O O . LEU A 1 103 ? 1.696 -4.418 -10.151 1.00 88.31 103 LEU A O 1
ATOM 837 N N . THR A 1 104 ? 1.400 -4.336 -12.373 1.00 87.06 104 THR A N 1
ATOM 838 C CA . THR A 1 104 ? 0.200 -3.492 -12.330 1.00 87.06 104 THR A CA 1
ATOM 839 C C . THR A 1 104 ? -0.938 -4.177 -11.572 1.00 87.06 104 THR A C 1
ATOM 841 O O . THR A 1 104 ? -1.573 -3.530 -10.742 1.00 87.06 104 THR A O 1
ATOM 844 N N . ALA A 1 105 ? -1.169 -5.477 -11.779 1.00 87.62 105 ALA A N 1
ATOM 845 C CA . ALA A 1 105 ? -2.194 -6.226 -11.046 1.00 87.62 105 ALA A CA 1
ATOM 846 C C . ALA A 1 105 ? -1.913 -6.279 -9.530 1.00 87.62 105 ALA A C 1
ATOM 848 O O . ALA A 1 105 ? -2.825 -6.118 -8.710 1.00 87.62 105 ALA A O 1
ATOM 849 N N . PHE A 1 106 ? -0.646 -6.437 -9.136 1.00 89.19 106 PHE A N 1
ATOM 850 C CA . PHE A 1 106 ? -0.254 -6.389 -7.726 1.00 89.19 106 PHE A CA 1
ATOM 851 C C . PHE A 1 106 ? -0.463 -5.005 -7.104 1.00 89.19 106 PHE A C 1
ATOM 853 O O . PHE A 1 106 ? -1.056 -4.903 -6.027 1.00 89.19 106 PHE A O 1
ATOM 860 N N . TYR A 1 107 ? -0.056 -3.933 -7.788 1.00 86.75 107 TYR A N 1
ATOM 861 C CA . TYR A 1 107 ? -0.307 -2.571 -7.310 1.00 86.75 107 TYR A CA 1
ATOM 862 C C . TYR A 1 107 ? -1.801 -2.222 -7.281 1.00 86.75 107 TYR A C 1
ATOM 864 O O . TYR A 1 107 ? -2.247 -1.570 -6.340 1.00 86.75 107 TYR A O 1
ATOM 872 N N . ALA A 1 108 ? -2.603 -2.711 -8.230 1.00 85.31 108 ALA A N 1
ATOM 873 C CA . ALA A 1 108 ? -4.057 -2.556 -8.192 1.00 85.31 108 ALA A CA 1
ATOM 874 C C . ALA A 1 108 ? -4.665 -3.224 -6.947 1.00 85.31 108 ALA A C 1
ATOM 876 O O . ALA A 1 108 ? -5.497 -2.627 -6.264 1.00 85.31 108 ALA A O 1
ATOM 877 N N . THR A 1 109 ? -4.189 -4.422 -6.595 1.00 87.44 109 THR A N 1
ATOM 878 C CA . THR A 1 109 ? -4.600 -5.121 -5.365 1.00 87.44 109 THR A CA 1
ATOM 879 C C . THR A 1 109 ? -4.194 -4.340 -4.109 1.00 87.44 109 THR A C 1
ATOM 881 O O . THR A 1 109 ? -4.969 -4.245 -3.158 1.00 87.44 109 THR A O 1
ATOM 884 N N . SER A 1 110 ? -3.001 -3.735 -4.111 1.00 88.00 110 SER A N 1
ATOM 885 C CA . SER A 1 110 ? -2.514 -2.882 -3.017 1.00 88.00 110 SER A CA 1
ATOM 886 C C . SER A 1 110 ? -3.404 -1.650 -2.812 1.00 88.00 110 SER A C 1
ATOM 888 O O . SER A 1 110 ? -3.798 -1.360 -1.681 1.00 88.00 110 SER A O 1
ATOM 890 N N . ILE A 1 111 ? -3.768 -0.962 -3.898 1.00 86.31 111 ILE A N 1
ATOM 891 C CA . ILE A 1 111 ? -4.656 0.210 -3.864 1.00 86.31 111 ILE A CA 1
ATOM 892 C C . ILE A 1 111 ? -6.048 -0.191 -3.377 1.00 86.31 111 ILE A C 1
ATOM 894 O O . ILE A 1 111 ? -6.593 0.469 -2.497 1.00 86.31 111 ILE A O 1
ATOM 898 N N . TYR A 1 112 ? -6.594 -1.297 -3.890 1.00 83.75 112 TYR A N 1
ATOM 899 C CA . TYR A 1 112 ? -7.885 -1.822 -3.445 1.00 83.75 112 TYR A CA 1
ATOM 900 C C . TYR A 1 112 ? -7.897 -2.127 -1.942 1.00 83.75 112 TYR A C 1
ATOM 902 O O . TYR A 1 112 ? -8.868 -1.824 -1.258 1.00 83.75 112 TYR A O 1
ATOM 910 N N . GLY A 1 113 ? -6.808 -2.686 -1.409 1.00 82.69 113 GLY A N 1
ATOM 911 C CA . GLY A 1 113 ? -6.691 -2.950 0.022 1.00 82.69 113 GLY A CA 1
ATOM 912 C C . GLY A 1 113 ? -6.618 -1.685 0.877 1.00 82.69 113 GLY A C 1
ATOM 913 O O . GLY A 1 113 ? -7.234 -1.638 1.938 1.00 82.69 113 GLY A O 1
ATOM 914 N N . GLN A 1 114 ? -5.892 -0.660 0.422 1.00 83.62 114 GLN A N 1
ATOM 915 C CA . GLN A 1 114 ? -5.762 0.619 1.136 1.00 83.62 114 GLN A CA 1
ATOM 916 C C . GLN A 1 114 ? -7.050 1.445 1.080 1.00 83.62 114 GLN A C 1
ATOM 918 O O . GLN A 1 114 ? -7.403 2.109 2.049 1.00 83.62 114 GLN A O 1
ATOM 923 N N . ALA A 1 115 ? -7.766 1.361 -0.039 1.00 76.69 115 ALA A N 1
ATOM 924 C CA . ALA A 1 115 ? -9.084 1.940 -0.241 1.00 76.69 115 ALA A CA 1
ATOM 925 C C . ALA A 1 115 ? -10.196 0.928 0.070 1.00 76.69 115 ALA A C 1
ATOM 927 O O . ALA A 1 115 ? -11.244 0.973 -0.560 1.00 76.69 115 ALA A O 1
ATOM 928 N N . GLY A 1 116 ? -9.979 -0.020 0.982 1.00 75.00 116 GLY A N 1
ATOM 929 C CA . GLY A 1 116 ? -11.028 -0.933 1.424 1.00 75.00 116 GLY A CA 1
ATOM 930 C C . GLY A 1 116 ? -11.984 -0.246 2.411 1.00 75.00 116 GLY A C 1
ATOM 931 O O . GLY A 1 116 ? -11.592 0.699 3.096 1.00 75.00 116 GLY A O 1
ATOM 932 N N . PRO A 1 117 ? -13.247 -0.681 2.501 1.00 75.38 117 PRO A N 1
ATOM 933 C CA . PRO A 1 117 ? -14.153 -0.185 3.526 1.00 75.38 117 PRO A CA 1
ATOM 934 C C . PRO A 1 117 ? -13.840 -0.794 4.901 1.00 75.38 117 PRO A C 1
ATOM 936 O O . PRO A 1 117 ? -13.380 -1.935 5.009 1.00 75.38 117 PRO A O 1
ATOM 939 N N . ASP A 1 118 ? -14.149 -0.035 5.950 1.00 76.06 118 ASP A N 1
ATOM 940 C CA . ASP A 1 118 ? -14.176 -0.501 7.338 1.00 76.06 118 ASP A CA 1
ATOM 941 C C . ASP A 1 118 ? -15.641 -0.626 7.791 1.00 76.06 118 ASP A C 1
ATOM 943 O O . ASP A 1 118 ? -16.368 0.367 7.847 1.00 76.06 118 ASP A O 1
ATOM 947 N N . TYR A 1 119 ? -16.078 -1.862 8.049 1.00 72.69 119 TYR A N 1
ATOM 948 C CA . TYR A 1 119 ? -17.436 -2.211 8.494 1.00 72.69 119 TYR A CA 1
ATOM 949 C C . TYR A 1 119 ? -17.429 -2.922 9.852 1.00 72.69 119 TYR A C 1
ATOM 951 O O . TYR A 1 119 ? -18.340 -3.699 10.142 1.00 72.69 119 TYR A O 1
ATOM 959 N N . LEU A 1 120 ? -16.374 -2.747 10.655 1.00 73.56 120 LEU A N 1
ATOM 960 C CA . LEU A 1 120 ? -16.273 -3.444 11.937 1.00 73.56 120 LEU A CA 1
ATOM 961 C C . LEU A 1 120 ? -17.350 -2.981 12.930 1.00 73.56 120 LEU A C 1
ATOM 963 O O . LEU A 1 120 ? -17.827 -3.783 13.729 1.00 73.56 120 LEU A O 1
ATOM 967 N N . ASP A 1 121 ? -17.752 -1.716 12.829 1.00 70.25 121 ASP A N 1
ATOM 968 C CA . ASP A 1 121 ? -18.837 -1.105 13.587 1.00 70.25 121 ASP A CA 1
ATOM 969 C C . ASP A 1 121 ? -20.012 -0.730 12.652 1.00 70.25 121 ASP A C 1
ATOM 971 O O . ASP A 1 121 ? -19.823 0.089 11.741 1.00 70.25 121 ASP A O 1
ATOM 975 N N . PRO A 1 122 ? -21.220 -1.301 12.842 1.00 69.81 122 PRO A N 1
ATOM 976 C CA . PRO A 1 122 ? -22.418 -0.925 12.089 1.00 69.81 122 PRO A CA 1
ATOM 977 C C . PRO A 1 122 ? -22.791 0.556 12.222 1.00 69.81 122 PRO A C 1
ATOM 979 O O .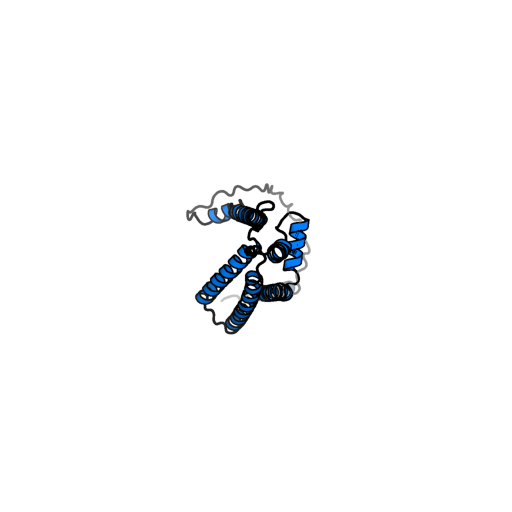 PRO A 1 122 ? -23.394 1.107 11.296 1.00 69.81 122 PRO A O 1
ATOM 982 N N . ASP A 1 123 ? -22.422 1.198 13.334 1.00 65.44 123 ASP A N 1
ATOM 983 C CA . ASP A 1 123 ? -22.777 2.589 13.626 1.00 65.44 123 ASP A CA 1
ATOM 984 C C . ASP A 1 123 ? -21.835 3.591 12.935 1.00 65.44 123 ASP A C 1
ATOM 986 O O . ASP A 1 123 ? -22.200 4.752 12.723 1.00 65.44 123 ASP A O 1
ATOM 990 N N . LYS A 1 124 ? -20.641 3.144 12.514 1.00 65.94 124 LYS A N 1
ATOM 991 C CA . LYS A 1 124 ? -19.629 3.970 11.828 1.00 65.94 124 LYS A CA 1
ATOM 992 C C . LYS A 1 124 ? -19.076 3.296 10.558 1.00 65.94 124 LYS A C 1
ATOM 994 O O . LYS A 1 124 ? -17.883 2.986 10.496 1.00 65.94 124 LYS A O 1
ATOM 999 N N . PRO A 1 125 ? -19.894 3.079 9.509 1.00 63.53 125 PRO A N 1
ATOM 1000 C CA . PRO A 1 125 ? -19.416 2.469 8.273 1.00 63.53 125 PRO A CA 1
ATOM 1001 C C . PRO A 1 125 ? -18.531 3.445 7.483 1.00 63.53 125 PRO A C 1
ATOM 1003 O O . PRO A 1 125 ? -18.999 4.470 6.974 1.00 63.53 125 PRO A O 1
ATOM 1006 N N . SER A 1 126 ? -17.260 3.094 7.297 1.00 61.97 126 SER A N 1
ATOM 1007 C CA . SER A 1 126 ? -16.327 3.878 6.486 1.00 61.97 126 SER A CA 1
ATOM 1008 C C . SER A 1 126 ? -16.573 3.636 4.996 1.00 61.97 126 SER A C 1
ATOM 1010 O O . SER A 1 126 ? -16.206 2.603 4.432 1.00 61.97 126 SER A O 1
ATOM 1012 N N . LYS A 1 127 ? -17.216 4.603 4.327 1.00 60.19 127 LYS A N 1
ATOM 1013 C CA . LYS A 1 127 ? -17.483 4.581 2.870 1.00 60.19 127 LYS A CA 1
ATOM 1014 C C . LYS A 1 127 ? -16.347 5.183 2.028 1.00 60.19 127 LYS A C 1
ATOM 1016 O O . LYS A 1 127 ? -16.482 5.277 0.808 1.00 60.19 127 LYS A O 1
ATOM 1021 N N . VAL A 1 128 ? -15.257 5.621 2.667 1.00 57.94 128 VAL A N 1
ATOM 1022 C CA . VAL A 1 128 ? -14.197 6.475 2.083 1.00 57.94 128 VAL A CA 1
ATOM 1023 C C . VAL A 1 128 ? -13.489 5.806 0.891 1.00 57.94 128 VAL A C 1
ATOM 1025 O O . VAL A 1 128 ? -13.114 6.461 -0.077 1.00 57.94 128 VAL A O 1
ATOM 1028 N N . ALA A 1 129 ? -13.420 4.479 0.912 1.00 54.53 129 ALA A N 1
ATOM 1029 C CA . ALA A 1 129 ? -13.075 3.602 -0.204 1.00 54.53 129 ALA A CA 1
ATOM 1030 C C . ALA A 1 129 ? -13.748 3.964 -1.543 1.00 54.53 129 ALA A C 1
ATOM 1032 O O . ALA A 1 129 ? -13.101 4.158 -2.574 1.00 54.53 129 ALA A O 1
ATOM 1033 N N . CYS A 1 130 ? -15.078 4.068 -1.526 1.00 50.78 130 CYS A N 1
ATOM 1034 C CA . CYS A 1 130 ? -15.879 4.216 -2.733 1.00 50.78 130 CYS A CA 1
ATOM 1035 C C . CYS A 1 130 ? -15.769 5.622 -3.323 1.00 50.78 130 CYS A C 1
ATOM 1037 O O . CYS A 1 130 ? -15.805 5.764 -4.541 1.00 50.78 130 CYS A O 1
ATOM 1039 N N . SER A 1 131 ? -15.617 6.664 -2.501 1.00 57.81 131 SER A N 1
ATOM 1040 C CA . SER A 1 131 ? -15.551 8.043 -3.000 1.00 57.81 131 SER A CA 1
ATOM 1041 C C . SER A 1 131 ? -14.269 8.305 -3.789 1.00 57.81 131 SER A C 1
ATOM 1043 O O . SER A 1 131 ? -14.333 8.889 -4.867 1.00 57.81 131 SER A O 1
ATOM 1045 N N . ILE A 1 132 ? -13.120 7.814 -3.318 1.00 62.97 132 ILE A N 1
ATOM 1046 C CA . ILE A 1 132 ? -11.832 7.966 -4.015 1.00 62.97 132 ILE A CA 1
ATOM 1047 C C . ILE A 1 132 ? -11.834 7.199 -5.344 1.00 62.97 132 ILE A C 1
ATOM 1049 O O . ILE A 1 132 ? -11.345 7.709 -6.355 1.00 62.97 132 ILE A O 1
ATOM 1053 N N . ILE A 1 133 ? -12.417 5.997 -5.367 1.00 62.75 133 ILE A N 1
ATOM 1054 C CA . ILE A 1 133 ? -12.558 5.201 -6.593 1.00 62.75 133 ILE A CA 1
ATOM 1055 C C . ILE A 1 133 ? -13.521 5.887 -7.570 1.00 62.75 133 ILE A C 1
ATOM 1057 O O . ILE A 1 133 ? -13.193 6.000 -8.746 1.00 62.75 133 ILE A O 1
ATOM 1061 N N . LEU A 1 134 ? -14.659 6.409 -7.104 1.00 65.12 134 LEU A N 1
ATOM 1062 C CA . LEU A 1 134 ? -15.623 7.128 -7.945 1.00 65.12 134 LEU A CA 1
ATOM 1063 C C . LEU A 1 134 ? -15.056 8.431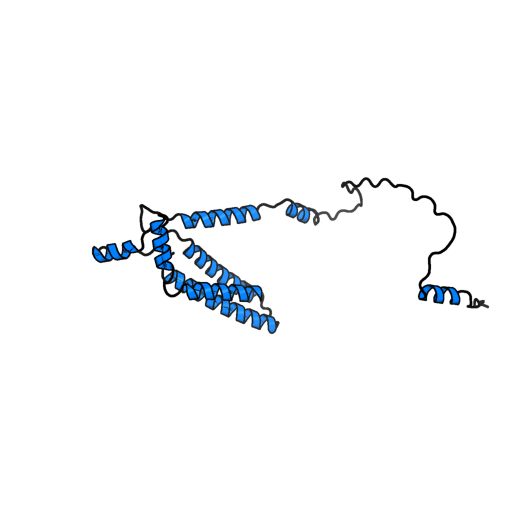 -8.519 1.00 65.12 134 LEU A C 1
ATOM 1065 O O . LEU A 1 134 ? -15.339 8.753 -9.668 1.00 65.12 134 LEU A O 1
ATOM 1069 N N . ILE A 1 135 ? -14.236 9.160 -7.759 1.00 74.38 135 ILE A N 1
ATOM 1070 C CA . ILE A 1 135 ? -13.576 10.380 -8.243 1.00 74.38 135 ILE A CA 1
ATOM 1071 C C . ILE A 1 135 ? -12.532 10.035 -9.309 1.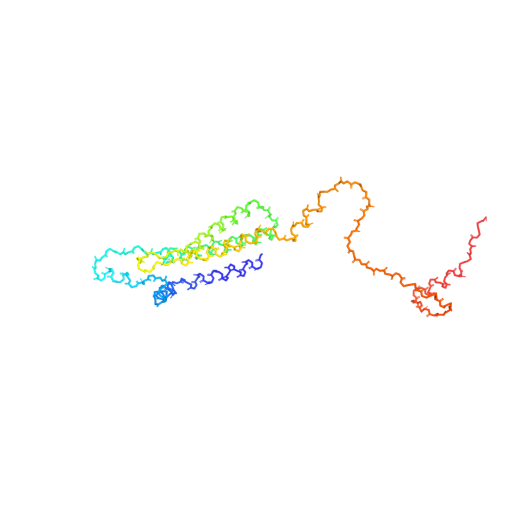00 74.38 135 ILE A C 1
ATOM 1073 O O . ILE A 1 135 ? -12.524 10.660 -10.366 1.00 74.38 135 ILE A O 1
ATOM 1077 N N . ASN A 1 136 ? -11.694 9.018 -9.082 1.00 69.94 136 ASN A N 1
ATOM 1078 C CA . ASN A 1 136 ? -10.715 8.584 -10.084 1.00 69.94 136 ASN A CA 1
ATOM 1079 C C . ASN A 1 136 ? -11.387 8.010 -11.337 1.00 69.94 136 ASN A C 1
ATOM 1081 O O . ASN A 1 136 ? -10.944 8.299 -12.441 1.00 69.94 136 ASN A O 1
ATOM 1085 N N . LEU A 1 137 ? -12.479 7.260 -11.180 1.00 75.94 137 LEU A N 1
ATOM 1086 C CA . LEU A 1 137 ? -13.286 6.746 -12.287 1.00 75.94 137 LEU A CA 1
ATOM 1087 C C . LEU A 1 137 ? -13.971 7.892 -13.050 1.00 75.94 137 LEU A C 1
ATOM 1089 O O . LEU A 1 137 ? -13.986 7.904 -14.275 1.00 75.94 137 LEU A O 1
ATOM 1093 N N . GLY A 1 138 ? -14.480 8.906 -12.350 1.00 81.06 138 GLY A N 1
ATOM 1094 C CA . GLY A 1 138 ? -15.010 10.117 -12.977 1.00 81.06 138 GLY A CA 1
ATOM 1095 C C . GLY A 1 138 ? -13.945 10.878 -13.771 1.00 81.06 138 GLY A C 1
ATOM 1096 O O . GLY A 1 138 ? -14.216 11.340 -14.876 1.00 81.06 138 GLY A O 1
ATOM 1097 N N . LEU A 1 139 ? -12.720 10.952 -13.249 1.00 77.00 139 LEU A N 1
ATOM 1098 C CA . LEU A 1 139 ? -11.595 11.624 -13.899 1.00 77.00 139 LEU A CA 1
ATOM 1099 C C . LEU A 1 139 ? -11.069 10.831 -15.108 1.00 77.00 139 LEU A C 1
ATOM 1101 O O . LEU A 1 139 ? -10.718 11.436 -16.119 1.00 77.00 139 LEU A O 1
ATOM 1105 N N . THR A 1 140 ? -11.083 9.493 -15.056 1.00 73.00 140 THR A N 1
ATOM 1106 C CA . THR A 1 140 ? -10.753 8.643 -16.212 1.00 73.00 140 THR A CA 1
ATOM 1107 C C . THR A 1 140 ? -11.848 8.651 -17.269 1.00 73.00 140 THR A C 1
ATOM 1109 O O . THR A 1 140 ? -11.515 8.720 -18.445 1.00 73.00 140 THR A O 1
ATOM 1112 N N . ILE A 1 141 ? -13.134 8.655 -16.895 1.00 81.19 141 ILE A N 1
ATOM 1113 C CA . ILE A 1 141 ? -14.240 8.850 -17.846 1.00 81.19 141 ILE A CA 1
ATOM 1114 C C . ILE A 1 141 ? -14.124 10.220 -18.509 1.00 81.19 141 ILE A C 1
ATO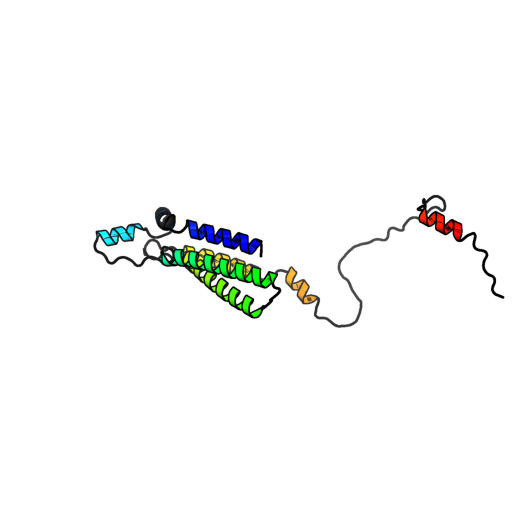M 1116 O O . ILE A 1 141 ? -14.248 10.311 -19.724 1.00 81.19 141 ILE A O 1
ATOM 1120 N N . TRP A 1 142 ? -13.851 11.276 -17.741 1.00 78.12 142 TRP A N 1
ATOM 1121 C CA . TRP A 1 142 ? -13.650 12.617 -18.287 1.00 78.12 142 TRP A CA 1
ATOM 1122 C C . TRP A 1 142 ? -12.460 12.675 -19.254 1.00 78.12 142 TRP A C 1
ATOM 1124 O O . TRP A 1 142 ? -12.571 13.288 -20.310 1.00 78.12 142 TRP A O 1
ATOM 1134 N N . ALA A 1 143 ? -11.365 11.974 -18.948 1.00 73.25 143 ALA A N 1
ATOM 1135 C CA . ALA A 1 143 ? -10.229 11.823 -19.856 1.00 73.25 143 ALA A CA 1
ATOM 1136 C C . ALA A 1 143 ? -10.540 10.950 -21.091 1.00 73.25 143 ALA A C 1
ATOM 1138 O O . ALA A 1 143 ? 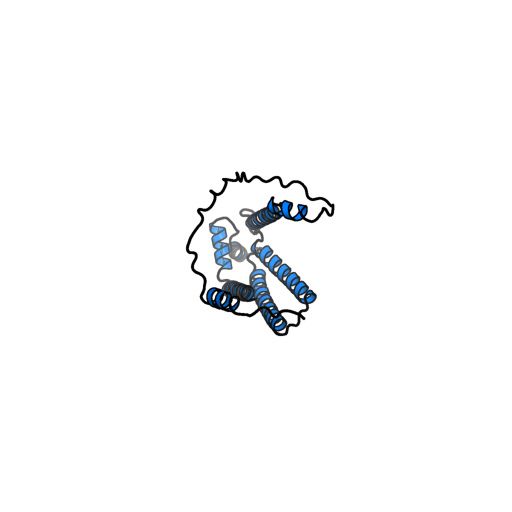-9.890 11.109 -22.120 1.00 73.25 143 ALA A O 1
ATOM 1139 N N . LEU A 1 144 ? -11.525 10.047 -21.004 1.00 75.38 144 LEU A N 1
ATOM 1140 C CA . LEU A 1 144 ? -12.001 9.218 -22.118 1.00 75.38 144 LEU A CA 1
ATOM 1141 C C . LEU A 1 144 ? -12.999 9.949 -23.028 1.00 75.38 144 LEU A C 1
ATOM 1143 O O . LEU A 1 144 ? -13.279 9.473 -24.128 1.00 75.38 144 LEU A O 1
ATOM 1147 N N . VAL A 1 145 ? -13.580 11.069 -22.576 1.00 81.69 145 VAL A N 1
ATOM 1148 C CA . VAL A 1 145 ? -14.454 11.898 -23.412 1.00 81.69 145 VAL A CA 1
ATOM 1149 C C . VAL A 1 145 ? -13.568 12.628 -24.424 1.00 81.69 145 VAL A C 1
ATOM 1151 O O . VAL A 1 145 ? -12.742 13.448 -24.018 1.00 81.69 145 VAL A O 1
ATOM 1154 N N . PRO A 1 146 ? -13.728 12.375 -25.738 1.00 70.75 146 PRO A N 1
ATOM 1155 C CA . PRO A 1 146 ? -12.878 12.982 -26.750 1.00 70.75 146 PRO A CA 1
ATOM 1156 C C . PRO A 1 146 ? -13.067 14.498 -26.723 1.00 70.75 146 PRO A C 1
ATOM 1158 O O . PRO A 1 146 ? -14.140 15.031 -27.029 1.00 70.75 146 PRO A O 1
ATOM 1161 N N . THR A 1 147 ? -12.011 15.197 -26.320 1.00 70.31 147 THR A N 1
ATOM 1162 C CA . THR A 1 147 ? -11.937 16.654 -26.408 1.00 70.31 147 THR A CA 1
ATOM 1163 C C . THR A 1 147 ? -11.685 17.051 -27.863 1.00 70.31 147 THR A C 1
ATOM 1165 O O . THR A 1 147 ? -11.230 16.247 -28.673 1.00 70.31 147 THR A O 1
ATOM 1168 N N . GLN A 1 148 ? -12.026 18.286 -28.242 1.00 62.16 148 GLN A N 1
ATOM 1169 C CA . GLN A 1 148 ? -12.033 18.703 -29.653 1.00 62.16 148 GLN A CA 1
ATOM 1170 C C . GLN A 1 148 ? -10.674 18.552 -30.368 1.00 62.16 148 GLN A C 1
ATOM 1172 O O . GLN A 1 148 ? -10.662 18.451 -31.589 1.00 62.16 148 GLN A O 1
ATOM 1177 N N . ALA A 1 149 ? -9.566 18.460 -29.623 1.00 60.78 149 ALA A N 1
ATOM 1178 C CA . ALA A 1 149 ? -8.227 18.204 -30.155 1.00 60.78 149 ALA A CA 1
ATOM 1179 C C . ALA A 1 149 ? -8.058 16.810 -30.798 1.00 60.78 149 ALA A C 1
ATOM 1181 O O . ALA A 1 149 ? -7.202 16.643 -31.661 1.00 60.78 149 ALA A O 1
ATOM 1182 N N . ASP A 1 150 ? -8.878 15.827 -30.415 1.00 56.88 150 ASP A N 1
ATOM 1183 C CA . ASP A 1 150 ? -8.799 14.444 -30.916 1.00 56.88 150 ASP A CA 1
ATOM 1184 C C . ASP A 1 150 ? -9.692 14.209 -32.151 1.00 56.88 150 ASP A C 1
ATOM 1186 O O . ASP A 1 150 ? -9.591 13.208 -32.852 1.00 56.88 150 ASP A O 1
ATOM 1190 N N . ARG A 1 151 ? -10.590 15.160 -32.451 1.00 57.59 151 ARG A N 1
ATOM 1191 C CA . ARG A 1 151 ? -11.434 15.129 -33.659 1.00 57.59 151 ARG A CA 1
ATOM 1192 C C . ARG A 1 151 ? -10.719 15.685 -34.884 1.00 57.59 151 ARG A C 1
ATOM 1194 O O . ARG A 1 151 ? -11.076 15.315 -35.993 1.00 57.59 151 ARG A O 1
ATOM 1201 N N . THR A 1 152 ? -9.732 16.554 -34.675 1.00 55.00 152 THR A N 1
ATOM 1202 C CA . THR A 1 152 ? -8.923 17.162 -35.738 1.00 55.00 152 THR A CA 1
ATOM 1203 C C . THR A 1 152 ? -7.853 16.221 -36.292 1.00 55.00 152 THR A C 1
ATOM 1205 O O . THR A 1 152 ? -7.521 16.339 -37.461 1.00 55.00 152 THR A O 1
ATOM 1208 N N . SER A 1 153 ? -7.361 15.255 -35.507 1.00 51.56 153 SER A N 1
ATOM 1209 C CA . SER A 1 153 ? -6.371 14.262 -35.961 1.00 51.56 153 SER A CA 1
ATOM 1210 C C . SER A 1 153 ? -6.989 13.140 -36.804 1.00 51.56 153 SER A C 1
ATOM 1212 O O . SER A 1 153 ? -6.376 12.677 -37.757 1.00 51.56 153 SER A O 1
ATOM 1214 N N . VAL A 1 154 ? -8.219 12.715 -36.490 1.00 48.69 154 VAL A N 1
ATOM 1215 C CA . VAL A 1 154 ? -8.916 11.641 -37.229 1.00 48.69 154 VAL A CA 1
ATOM 1216 C C . VAL A 1 154 ? -9.486 12.133 -38.565 1.00 48.69 154 VAL A C 1
ATOM 1218 O O . VAL A 1 154 ? -9.660 11.341 -39.486 1.00 48.69 154 VAL A O 1
ATOM 1221 N N . SER A 1 155 ? -9.747 13.436 -38.708 1.00 48.75 155 SER A N 1
ATOM 1222 C CA . SER A 1 155 ? -10.243 14.023 -39.960 1.00 48.75 155 SER A CA 1
ATOM 1223 C C . SER A 1 155 ? -9.165 14.293 -41.017 1.00 48.75 155 SER A C 1
ATOM 1225 O O . SER A 1 155 ? -9.523 14.679 -42.124 1.00 48.75 155 SER A O 1
ATOM 1227 N N . GLU A 1 156 ? -7.875 14.126 -40.708 1.00 48.56 156 GLU A N 1
ATOM 1228 C CA . GLU A 1 156 ? -6.786 14.433 -41.655 1.00 48.56 156 GLU A CA 1
ATOM 1229 C C . GLU A 1 156 ? -6.290 13.214 -42.461 1.00 48.56 156 GLU A C 1
ATOM 1231 O O . GLU A 1 156 ? -5.661 13.407 -43.496 1.00 48.56 156 GLU A O 1
ATOM 1236 N N . ASP A 1 157 ? -6.641 11.978 -42.075 1.00 47.50 157 ASP A N 1
ATOM 1237 C CA . ASP A 1 157 ? -6.111 10.743 -42.696 1.00 47.50 157 ASP A CA 1
ATOM 1238 C C . ASP A 1 157 ? -7.152 9.907 -43.470 1.00 47.50 157 ASP A C 1
ATOM 1240 O O . ASP A 1 157 ? -6.965 8.719 -43.745 1.00 47.50 157 ASP A O 1
ATOM 1244 N N . SER A 1 158 ? -8.278 10.494 -43.864 1.00 46.78 158 SER A N 1
ATOM 1245 C CA . SER A 1 158 ? -9.228 9.834 -44.767 1.00 46.78 158 SER A CA 1
ATOM 1246 C C . SER A 1 158 ? -9.798 10.833 -45.748 1.00 46.78 158 SER A C 1
ATOM 1248 O O . SER A 1 158 ? -10.919 11.265 -45.561 1.00 46.78 158 SER A O 1
ATOM 1250 N N . ASP A 1 159 ? -9.003 11.196 -46.755 1.00 40.38 159 ASP A N 1
ATOM 1251 C CA . ASP A 1 159 ? -9.483 11.511 -48.104 1.00 40.38 159 ASP A CA 1
ATOM 1252 C C . ASP A 1 159 ? -8.292 11.519 -49.076 1.00 40.38 159 ASP A C 1
ATOM 1254 O O . ASP A 1 159 ? -7.659 12.535 -49.362 1.00 40.38 159 ASP A O 1
ATOM 1258 N N . SER A 1 160 ? -7.982 10.337 -49.613 1.00 48.09 160 SER A N 1
ATOM 1259 C CA . SER A 1 160 ? -7.368 10.243 -50.935 1.00 48.09 160 SER A CA 1
ATOM 1260 C C . SER A 1 160 ? -8.447 10.590 -51.959 1.00 48.09 160 SER A C 1
ATOM 1262 O O . SER A 1 160 ? -9.037 9.688 -52.551 1.00 48.09 160 SER A O 1
ATOM 1264 N N . ASP A 1 161 ? -8.686 11.877 -52.200 1.00 37.25 161 ASP A N 1
ATOM 1265 C CA . ASP A 1 161 ? -9.171 12.283 -53.510 1.00 37.25 161 ASP A CA 1
ATOM 1266 C C . ASP A 1 161 ? -8.585 13.620 -53.968 1.00 37.25 161 ASP A C 1
ATOM 1268 O O . ASP A 1 161 ? -8.376 14.585 -53.234 1.00 37.25 161 ASP A O 1
ATOM 1272 N N . SER A 1 162 ? -8.244 13.596 -55.240 1.00 46.53 162 SER A N 1
ATOM 1273 C CA . SER A 1 162 ? -7.623 14.628 -56.040 1.00 46.53 162 SER A CA 1
ATOM 1274 C C . SER A 1 162 ? -8.412 15.947 -56.060 1.00 46.53 162 SER A C 1
ATOM 1276 O O . SER A 1 162 ? -9.585 15.948 -56.414 1.00 46.53 162 SER A O 1
ATOM 1278 N N . SER A 1 163 ? -7.755 17.081 -55.764 1.00 33.38 163 SER A N 1
ATOM 1279 C CA . SER A 1 163 ? -7.928 18.422 -56.388 1.00 33.38 163 SER A CA 1
ATOM 1280 C C . SER A 1 163 ? -7.635 19.568 -55.401 1.00 33.38 163 SER A C 1
ATOM 1282 O O . SER A 1 163 ? -8.153 19.567 -54.286 1.00 33.38 163 SER A O 1
ATOM 1284 N N . PRO A 1 164 ? -6.859 20.604 -55.782 1.00 42.19 164 PRO A N 1
ATOM 1285 C CA . PRO A 1 164 ? -6.477 21.672 -54.870 1.00 42.19 164 PRO A CA 1
ATOM 1286 C C . PRO A 1 164 ? -7.519 22.787 -54.915 1.00 42.19 164 PRO A C 1
ATOM 1288 O O . PRO A 1 164 ? -7.414 23.698 -55.734 1.00 42.19 164 PRO A O 1
ATOM 1291 N N . THR A 1 165 ? -8.530 22.763 -54.045 1.00 42.12 165 THR A N 1
ATOM 1292 C CA . THR A 1 165 ? -9.334 23.979 -53.867 1.00 42.12 165 THR A CA 1
ATOM 1293 C C . THR A 1 165 ? -9.942 24.121 -52.475 1.00 42.12 165 THR A C 1
ATOM 1295 O O . THR A 1 165 ? -10.654 23.246 -52.006 1.00 42.12 165 THR A O 1
ATOM 1298 N N . GLN A 1 166 ? -9.752 25.326 -51.925 1.00 38.59 166 GLN A N 1
ATOM 1299 C CA . GLN A 1 166 ? -10.519 25.983 -50.856 1.00 38.59 166 GLN A CA 1
ATOM 1300 C C . GLN A 1 166 ? -10.078 25.743 -49.401 1.00 38.59 166 GLN A C 1
ATOM 1302 O O . GLN A 1 166 ? -10.750 25.110 -48.594 1.00 38.59 166 GLN A O 1
ATOM 1307 N N . LEU A 1 167 ? -8.993 26.435 -49.043 1.00 38.59 167 LEU A N 1
ATOM 1308 C CA . LEU A 1 167 ? -8.747 26.977 -47.705 1.00 38.59 167 LEU A CA 1
ATOM 1309 C C . LEU A 1 167 ? -9.867 27.959 -47.309 1.00 38.59 167 LEU A C 1
ATOM 1311 O O . LEU A 1 167 ? -10.091 28.958 -47.993 1.00 38.59 167 LEU A O 1
ATOM 1315 N N . LYS A 1 168 ? -10.516 27.739 -46.159 1.00 39.09 168 LYS A N 1
ATOM 1316 C CA . LYS A 1 168 ? -11.374 28.737 -45.498 1.00 39.09 168 LYS A CA 1
ATOM 1317 C C . LYS A 1 168 ? -10.901 28.954 -44.064 1.00 39.09 168 LYS A C 1
ATOM 1319 O O . LYS A 1 168 ? -11.259 28.197 -43.171 1.00 39.09 168 LYS A O 1
ATOM 1324 N N . GLY A 1 169 ? -10.107 30.010 -43.858 1.00 39.38 169 GLY A N 1
ATOM 1325 C CA . GLY A 1 169 ? -9.521 30.296 -42.546 1.00 39.38 169 GLY A CA 1
ATOM 1326 C C . GLY A 1 169 ? -8.780 31.624 -42.349 1.00 39.38 169 GLY A C 1
ATOM 1327 O O . GLY A 1 169 ? -7.890 31.661 -41.523 1.00 39.38 169 GLY A O 1
ATOM 1328 N N . LYS A 1 170 ? -9.178 32.700 -43.044 1.00 49.56 170 LYS A N 1
ATOM 1329 C CA . LYS A 1 170 ? -9.159 34.096 -42.547 1.00 49.56 170 LYS A CA 1
ATOM 1330 C C . LYS A 1 170 ? -7.809 34.713 -42.118 1.00 49.56 170 LYS A C 1
ATOM 1332 O O . LYS A 1 170 ? -7.556 34.889 -40.934 1.00 49.56 170 LYS A O 1
ATOM 1337 N N . GLU A 1 171 ? -7.091 35.273 -43.090 1.00 49.81 171 GLU A N 1
ATOM 1338 C CA . GLU A 1 171 ? -6.251 36.460 -42.873 1.00 49.81 171 GLU A CA 1
ATOM 1339 C C . GLU A 1 171 ? -6.482 37.464 -44.012 1.00 49.81 171 GLU A C 1
ATOM 1341 O O . GLU A 1 171 ? -6.268 37.161 -45.185 1.00 49.81 171 GLU A O 1
ATOM 1346 N N . ASN A 1 172 ? -6.965 38.661 -43.666 1.00 52.34 172 ASN A N 1
ATOM 1347 C CA . ASN A 1 172 ? -7.033 39.791 -44.589 1.00 52.34 172 ASN A CA 1
ATOM 1348 C C . ASN A 1 172 ? -5.618 40.363 -44.754 1.00 52.34 172 ASN A C 1
ATOM 1350 O O . ASN A 1 172 ? -5.225 41.265 -44.019 1.00 52.34 172 ASN A O 1
ATOM 1354 N N . TRP A 1 173 ? -4.862 39.842 -45.717 1.00 53.03 173 TRP A N 1
ATOM 1355 C CA . TRP A 1 173 ? -3.624 40.465 -46.183 1.00 53.03 173 TRP A CA 1
ATOM 1356 C C . TRP A 1 173 ? -3.939 41.388 -47.358 1.00 53.03 173 TRP A C 1
ATOM 1358 O O . TRP A 1 173 ? -3.835 41.008 -48.524 1.00 53.03 173 TRP A O 1
ATOM 1368 N N . GLU A 1 174 ? -4.357 42.615 -47.054 1.00 56.75 174 GLU A N 1
ATOM 1369 C CA . GLU A 1 174 ? -4.372 43.685 -48.049 1.00 56.75 174 GLU A CA 1
ATOM 1370 C C . GLU A 1 174 ? -2.924 43.984 -48.465 1.00 56.75 174 GLU A C 1
ATOM 1372 O O . GLU A 1 174 ? -2.096 44.391 -47.647 1.00 56.75 174 GLU A O 1
ATOM 1377 N N . MET A 1 175 ? -2.601 43.767 -49.744 1.00 49.47 175 MET A N 1
ATOM 1378 C CA . MET A 1 175 ? -1.325 44.176 -50.334 1.00 49.47 175 MET A CA 1
ATOM 1379 C C . MET A 1 175 ? -1.206 45.702 -50.273 1.00 49.47 175 MET A C 1
ATOM 1381 O O . MET A 1 175 ? -1.707 46.408 -51.147 1.00 49.47 175 MET A O 1
ATOM 1385 N N . HIS A 1 176 ? -0.497 46.230 -49.278 1.00 57.94 176 HIS A N 1
ATOM 1386 C CA . HIS A 1 176 ? 0.073 47.562 -49.423 1.00 57.94 176 HIS A CA 1
ATOM 1387 C C . HIS A 1 176 ? 1.235 47.473 -50.412 1.00 57.94 176 HIS A C 1
ATOM 1389 O O . HIS A 1 176 ? 2.239 46.803 -50.167 1.00 57.94 176 HIS A O 1
ATOM 1395 N N . GLY A 1 177 ? 1.059 48.123 -51.564 1.00 52.88 177 GLY A N 1
ATOM 1396 C CA . GLY A 1 177 ? 2.087 48.241 -52.586 1.00 52.88 177 GLY A CA 1
ATOM 1397 C C . GLY A 1 177 ? 3.356 48.847 -51.995 1.00 52.88 177 GLY A C 1
ATOM 1398 O O . GLY A 1 177 ? 3.340 49.940 -51.433 1.00 52.88 177 GLY A O 1
ATOM 1399 N N . ILE A 1 178 ? 4.457 48.114 -52.122 1.00 53.16 178 ILE A N 1
ATOM 1400 C CA . ILE A 1 178 ? 5.795 48.583 -51.774 1.00 53.16 178 ILE A CA 1
ATOM 1401 C C . ILE A 1 178 ? 6.097 49.800 -52.667 1.00 53.16 178 ILE A C 1
ATOM 1403 O O . ILE A 1 178 ? 5.979 49.679 -53.891 1.00 53.16 178 ILE A O 1
ATOM 1407 N N . PRO A 1 179 ? 6.467 50.972 -52.114 1.00 58.47 179 PRO A N 1
ATOM 1408 C CA . PRO A 1 179 ? 6.827 52.117 -52.940 1.00 58.47 179 PRO A CA 1
ATOM 1409 C C . PRO A 1 179 ? 8.040 51.757 -53.813 1.00 58.47 179 PRO A C 1
ATOM 1411 O O . PRO A 1 179 ? 8.985 51.135 -53.316 1.00 58.47 179 PRO A O 1
ATOM 1414 N N . PRO A 1 180 ? 8.043 52.116 -55.110 1.00 53.69 180 PRO A N 1
ATOM 1415 C CA . PRO A 1 180 ? 9.146 51.794 -56.002 1.00 53.69 180 PRO A CA 1
ATOM 1416 C C . PRO A 1 180 ? 10.443 52.401 -55.463 1.00 53.69 180 PRO A C 1
ATOM 1418 O O . PRO A 1 180 ? 10.538 53.598 -55.191 1.00 53.69 180 PRO A O 1
ATOM 1421 N N . THR A 1 181 ? 11.439 51.537 -55.294 1.00 51.31 181 THR A N 1
ATOM 1422 C CA . THR A 1 181 ? 12.767 51.866 -54.776 1.00 51.31 181 THR A CA 1
ATOM 1423 C C . THR A 1 181 ? 13.402 53.016 -55.560 1.00 51.31 181 THR A C 1
ATOM 1425 O O . THR A 1 181 ? 13.505 52.916 -56.790 1.00 51.31 181 THR A O 1
ATOM 1428 N N . PRO A 1 182 ? 13.920 54.063 -54.892 1.00 45.75 182 PRO A N 1
ATOM 1429 C CA . PRO A 1 182 ? 14.822 55.001 -55.529 1.00 45.75 182 PRO A CA 1
ATOM 1430 C C . PRO A 1 182 ? 16.072 54.251 -55.984 1.00 45.75 182 PRO A C 1
ATOM 1432 O O . PRO A 1 182 ? 16.758 53.580 -55.215 1.00 45.75 182 PRO A O 1
ATOM 1435 N N . ARG A 1 183 ? 16.344 54.372 -57.277 1.00 50.41 183 ARG A N 1
ATOM 1436 C CA . ARG A 1 183 ? 17.618 54.055 -57.914 1.00 50.41 183 ARG A CA 1
ATOM 1437 C C . ARG A 1 183 ? 18.754 54.662 -57.074 1.00 50.41 183 ARG A C 1
ATOM 1439 O O . ARG A 1 183 ? 18.691 55.850 -56.771 1.00 50.41 183 ARG A O 1
ATOM 1446 N N . THR A 1 184 ? 19.827 53.892 -56.873 1.00 47.62 184 THR A N 1
ATOM 1447 C CA . THR A 1 184 ? 21.197 54.336 -56.516 1.00 47.62 184 THR A CA 1
ATOM 1448 C C . THR A 1 184 ? 21.645 54.096 -55.065 1.00 47.62 184 THR A C 1
ATOM 1450 O O . THR A 1 184 ? 21.048 54.578 -54.114 1.00 47.62 184 THR A O 1
ATOM 1453 N N . ALA A 1 185 ? 22.815 53.450 -54.988 1.00 51.06 185 ALA A N 1
ATOM 1454 C CA . ALA A 1 185 ? 23.841 53.498 -53.944 1.00 51.06 185 ALA A CA 1
ATOM 1455 C C . ALA A 1 185 ? 23.695 52.635 -52.671 1.00 51.06 185 ALA A C 1
ATOM 1457 O O . ALA A 1 185 ? 22.870 52.864 -51.798 1.00 51.06 185 ALA A O 1
ATOM 1458 N N . ASN A 1 186 ? 24.701 51.759 -52.537 1.00 54.66 186 ASN A N 1
ATOM 1459 C CA . ASN A 1 186 ? 25.369 51.362 -51.294 1.00 54.66 186 ASN A CA 1
ATOM 1460 C C . ASN A 1 186 ? 24.697 50.298 -50.417 1.00 54.66 186 ASN A C 1
ATOM 1462 O O . ASN A 1 186 ? 24.365 50.550 -49.264 1.00 54.66 186 ASN A O 1
ATOM 1466 N N . VAL A 1 187 ? 24.664 49.055 -50.906 1.00 55.03 187 VAL A N 1
ATOM 1467 C CA . VAL A 1 187 ? 24.690 47.886 -50.011 1.00 55.03 187 VAL A CA 1
ATOM 1468 C C . VAL A 1 187 ? 26.124 47.335 -49.933 1.00 55.03 187 VAL A C 1
ATOM 1470 O O . VAL A 1 187 ? 26.710 47.026 -50.974 1.00 55.03 187 VAL A O 1
ATOM 1473 N N . PRO A 1 188 ? 26.748 47.265 -48.742 1.00 59.12 188 PRO A N 1
ATOM 1474 C CA . PRO A 1 188 ? 28.115 46.776 -48.593 1.00 59.12 188 PRO A CA 1
ATOM 1475 C C . PRO A 1 188 ? 28.168 45.256 -48.793 1.00 59.12 188 PRO A C 1
ATOM 1477 O O . PRO A 1 188 ? 27.516 44.491 -48.086 1.00 59.12 188 PRO A O 1
ATOM 1480 N N . TYR A 1 189 ? 28.962 44.810 -49.764 1.00 61.53 189 TYR A N 1
ATOM 1481 C CA . TYR A 1 189 ? 29.192 43.392 -50.028 1.00 61.53 189 TYR A CA 1
ATOM 1482 C C . TYR A 1 189 ? 30.185 42.804 -49.020 1.00 61.53 189 TYR A C 1
ATOM 1484 O O . TYR A 1 189 ? 31.163 43.447 -48.639 1.00 61.53 189 TYR A O 1
ATOM 1492 N N . THR A 1 190 ? 29.986 41.541 -48.634 1.00 69.31 190 THR A N 1
ATOM 1493 C CA . THR A 1 190 ? 30.967 40.810 -47.816 1.00 69.31 190 THR A CA 1
ATOM 1494 C C . THR A 1 190 ? 32.304 40.663 -48.570 1.00 69.31 190 THR A C 1
ATOM 1496 O O . THR A 1 190 ? 32.294 40.602 -49.810 1.00 69.31 190 THR A O 1
ATOM 1499 N N . PRO A 1 191 ? 33.458 40.546 -47.879 1.00 64.38 191 PRO A N 1
ATOM 1500 C CA . PRO A 1 191 ? 34.771 40.431 -48.530 1.00 64.38 191 PRO A CA 1
ATOM 1501 C C . PRO A 1 191 ? 34.852 39.276 -49.541 1.00 64.38 191 PRO A C 1
ATOM 1503 O O . PRO A 1 191 ? 35.527 39.379 -50.562 1.00 64.38 191 PRO A O 1
ATOM 1506 N N . ARG A 1 192 ? 34.092 38.198 -49.302 1.00 54.25 192 ARG A N 1
ATOM 1507 C CA . ARG A 1 192 ? 34.004 37.023 -50.180 1.00 54.25 192 ARG A CA 1
ATOM 1508 C C . ARG A 1 192 ? 33.300 37.327 -51.506 1.00 54.25 192 ARG A C 1
ATOM 1510 O O . ARG A 1 192 ? 33.762 36.894 -52.556 1.00 54.25 192 ARG A O 1
ATOM 1517 N N . THR A 1 193 ? 32.221 38.105 -51.473 1.00 64.75 193 THR A N 1
ATOM 1518 C CA . THR A 1 193 ? 31.506 38.565 -52.678 1.00 64.75 193 THR A CA 1
ATOM 1519 C C . THR A 1 193 ? 32.279 39.636 -53.452 1.00 64.75 193 THR A C 1
ATOM 1521 O O . THR A 1 193 ? 32.242 39.640 -54.679 1.00 64.75 193 THR A O 1
ATOM 1524 N N . MET A 1 194 ? 33.051 40.494 -52.771 1.00 67.50 194 MET A N 1
ATOM 1525 C CA . MET A 1 194 ? 33.934 41.453 -53.456 1.00 67.50 194 MET A CA 1
ATOM 1526 C C . MET A 1 194 ? 35.101 40.762 -54.180 1.00 67.50 194 MET A C 1
ATOM 1528 O O . MET A 1 194 ? 35.458 41.156 -55.291 1.00 67.50 194 MET A O 1
ATOM 1532 N N . ALA A 1 195 ? 35.662 39.696 -53.601 1.00 64.88 195 ALA A N 1
ATOM 1533 C CA . ALA A 1 195 ? 36.719 38.917 -54.247 1.00 64.88 195 ALA A CA 1
ATOM 1534 C C . ALA A 1 195 ? 36.222 38.181 -55.509 1.00 64.88 195 ALA A C 1
ATOM 1536 O O . ALA A 1 195 ? 36.925 38.146 -56.513 1.00 64.88 195 ALA A O 1
ATOM 1537 N N . PHE A 1 196 ? 34.992 37.660 -55.509 1.00 60.53 196 PHE A N 1
ATOM 1538 C CA . PHE A 1 196 ? 34.419 37.005 -56.694 1.00 60.53 196 PHE A CA 1
ATOM 1539 C C . PHE A 1 196 ? 34.116 37.988 -57.839 1.00 60.53 196 PHE A C 1
ATOM 1541 O O . PHE A 1 196 ? 34.522 37.745 -58.976 1.00 60.53 196 PHE A O 1
ATOM 1548 N N . ASN A 1 197 ? 33.514 39.145 -57.544 1.00 62.53 197 ASN A N 1
ATOM 1549 C CA . ASN A 1 197 ? 33.173 40.142 -58.572 1.00 62.53 197 ASN A CA 1
ATOM 1550 C C . ASN A 1 197 ? 34.401 40.813 -59.216 1.00 62.53 197 ASN A C 1
ATOM 1552 O O . ASN A 1 197 ? 34.323 41.337 -60.327 1.00 62.53 197 ASN A O 1
ATOM 1556 N N . THR A 1 198 ? 35.551 40.817 -58.534 1.00 63.97 198 THR A N 1
ATOM 1557 C CA . THR A 1 198 ? 36.805 41.350 -59.094 1.00 63.97 198 THR A CA 1
ATOM 1558 C C . THR A 1 198 ? 37.509 40.366 -60.031 1.00 63.97 198 THR A C 1
ATOM 1560 O O . THR A 1 198 ? 38.255 40.805 -60.909 1.00 63.97 198 THR A O 1
ATOM 1563 N N . LEU A 1 199 ? 37.246 39.061 -59.898 1.00 57.97 199 LEU A N 1
ATOM 1564 C CA . LEU A 1 199 ? 37.800 38.023 -60.771 1.00 57.97 199 LEU A CA 1
ATOM 1565 C C . LEU A 1 199 ? 36.992 37.862 -62.064 1.00 57.97 199 LEU A C 1
ATOM 1567 O O . LEU A 1 199 ? 37.597 37.750 -63.128 1.00 57.97 199 LEU A O 1
ATOM 1571 N N . GLU A 1 200 ? 35.658 37.948 -62.013 1.00 58.34 200 GLU A N 1
ATOM 1572 C CA . GLU A 1 200 ? 34.798 37.850 -63.210 1.00 58.34 200 GLU A CA 1
ATOM 1573 C C . GLU A 1 200 ? 35.177 38.849 -64.310 1.00 58.34 200 GLU A C 1
ATOM 1575 O O . GLU A 1 200 ? 35.138 38.531 -65.496 1.00 58.34 200 GLU A O 1
ATOM 1580 N N . ARG A 1 201 ? 35.612 40.054 -63.930 1.00 59.97 201 ARG A N 1
ATOM 1581 C CA . ARG A 1 201 ? 35.941 41.118 -64.887 1.00 59.97 201 ARG A CA 1
ATOM 1582 C C . ARG A 1 201 ? 37.313 40.972 -65.553 1.00 59.97 201 ARG A C 1
ATOM 1584 O O . ARG A 1 201 ? 37.651 41.798 -66.399 1.00 59.97 201 ARG A O 1
ATOM 1591 N N . LYS A 1 202 ? 38.121 39.982 -65.154 1.00 56.47 202 LYS A N 1
ATOM 1592 C CA . LYS A 1 202 ? 39.507 39.807 -65.624 1.00 56.47 202 LYS A CA 1
ATOM 1593 C C . LYS A 1 202 ? 39.785 38.502 -66.365 1.00 56.47 202 LYS A C 1
ATOM 1595 O O . LYS A 1 202 ? 40.915 38.330 -66.816 1.00 56.47 202 LYS A O 1
ATOM 1600 N N . LEU A 1 203 ? 38.813 37.607 -66.548 1.00 58.25 203 LEU A N 1
ATOM 1601 C CA . LEU A 1 203 ? 39.025 36.475 -67.450 1.00 58.25 203 LEU A CA 1
ATOM 1602 C C . LEU A 1 203 ? 38.817 36.928 -68.907 1.00 58.25 203 LEU A C 1
ATOM 1604 O O . LEU A 1 203 ? 37.706 37.331 -69.253 1.00 58.25 203 LEU A O 1
ATOM 1608 N N . PRO A 1 204 ? 39.837 36.864 -69.787 1.00 65.12 204 PRO A N 1
ATOM 1609 C CA . PRO A 1 204 ? 39.598 37.003 -71.215 1.00 65.12 204 PRO A CA 1
ATOM 1610 C C . PRO A 1 204 ? 38.713 35.838 -71.669 1.00 65.12 204 PRO A C 1
ATOM 1612 O O . PRO A 1 204 ? 39.036 34.669 -71.447 1.00 65.12 204 PRO A O 1
ATOM 1615 N N . LEU A 1 205 ? 37.574 36.165 -72.282 1.00 61.75 205 LEU A N 1
ATOM 1616 C CA . LEU A 1 205 ? 36.676 35.189 -72.890 1.00 61.75 205 LEU A CA 1
ATOM 1617 C C . LEU A 1 205 ? 37.481 34.360 -73.899 1.00 61.75 205 LEU A C 1
ATOM 1619 O O . LEU A 1 205 ? 37.977 34.890 -74.893 1.00 61.75 205 LEU A O 1
ATOM 1623 N N . ARG A 1 206 ? 37.630 33.060 -73.627 1.00 60.12 206 ARG A N 1
ATOM 1624 C CA . ARG A 1 206 ? 38.235 32.090 -74.543 1.00 60.12 206 ARG A CA 1
ATOM 1625 C C . ARG A 1 206 ? 37.353 32.020 -75.792 1.00 60.12 206 ARG A C 1
ATOM 1627 O O . ARG A 1 206 ? 36.338 31.330 -75.791 1.00 60.12 206 ARG A O 1
ATOM 1634 N N . GLN A 1 207 ? 37.705 32.782 -76.827 1.00 58.31 207 GLN A N 1
ATOM 1635 C CA . GLN A 1 207 ? 37.059 32.689 -78.133 1.00 58.31 207 GLN A CA 1
ATOM 1636 C C . GLN A 1 207 ? 37.302 31.287 -78.695 1.00 58.31 207 GLN A C 1
ATOM 1638 O O . GLN A 1 207 ? 38.433 30.810 -78.749 1.00 58.31 207 GLN A O 1
ATOM 1643 N N . TYR A 1 208 ? 36.216 30.614 -79.056 1.00 50.00 208 TYR A N 1
ATOM 1644 C CA . TYR A 1 208 ? 36.233 29.302 -79.681 1.00 50.00 208 TYR A CA 1
ATOM 1645 C C . TYR A 1 208 ? 36.341 29.491 -81.201 1.00 50.00 208 TYR A C 1
ATOM 1647 O O . TYR A 1 208 ? 35.362 29.879 -81.841 1.00 50.00 208 TYR A O 1
ATOM 1655 N N . ARG A 1 209 ? 37.528 29.248 -81.762 1.00 42.88 209 ARG A N 1
ATOM 1656 C CA . ARG A 1 209 ? 37.745 28.696 -83.106 1.00 42.88 209 ARG A CA 1
ATOM 1657 C C . ARG A 1 209 ? 39.142 28.090 -83.169 1.00 42.88 209 ARG A C 1
ATOM 1659 O O . ARG A 1 209 ? 40.085 28.767 -82.709 1.00 42.88 209 ARG A O 1
#

Radius of gyration: 36.21 Å; chains: 1; bounding box: 62×68×111 Å